Protein 5TTY (pdb70)

Structure (mmCIF, N/CA/C/O backbone):
data_5TTY
#
_entry.id   5TTY
#
_cell.length_a   116.930
_cell.length_b   116.930
_cell.length_c   43.642
_cell.angle_alpha   90.00
_cell.angle_beta   90.00
_cell.angle_gamma   120.00
#
_symmetry.space_group_name_H-M   'P 65'
#
loop_
_entity.id
_entity.type
_entity.pdbx_description
1 polymer 'PagF prenyltransferase'
2 non-polymer DI(HYDROXYETHYL)ETHER
3 water water
#
loop_
_atom_site.group_PDB
_atom_site.id
_atom_site.type_symbol
_atom_site.label_atom_id
_atom_site.label_alt_id
_atom_site.label_comp_id
_atom_site.label_asym_id
_atom_site.label_entity_id
_atom_site.label_seq_id
_atom_site.pdbx_PDB_ins_code
_atom_site.Cartn_x
_atom_site.Cartn_y
_atom_site.Cartn_z
_atom_site.occupancy
_atom_site.B_iso_or_equiv
_atom_site.auth_seq_id
_atom_site.auth_comp_id
_atom_site.auth_asym_id
_atom_site.auth_atom_id
_atom_site.pdbx_PDB_model_num
ATOM 1 N N . MET A 1 1 ? -11.117 64.452 7.354 1.00 32.40 1 MET A N 1
ATOM 2 C CA . MET A 1 1 ? -11.379 64.510 8.818 1.00 31.38 1 MET A CA 1
ATOM 3 C C . MET A 1 1 ? -11.767 65.928 9.230 1.00 30.55 1 MET A C 1
ATOM 4 O O . MET A 1 1 ? -11.206 66.910 8.725 1.00 31.01 1 MET A O 1
ATOM 6 N N . ILE A 1 2 ? -12.735 66.031 10.137 1.00 28.88 2 ILE A N 1
ATOM 7 C CA . ILE A 1 2 ? -13.235 67.333 10.587 1.00 27.22 2 ILE A CA 1
ATOM 8 C C . ILE A 1 2 ? -12.145 68.233 11.202 1.00 26.49 2 ILE A C 1
ATOM 9 O O . ILE A 1 2 ? -12.118 69.438 10.938 1.00 26.27 2 ILE A O 1
ATOM 14 N N . VAL A 1 3 ? -11.243 67.651 11.994 1.00 26.69 3 VAL A N 1
ATOM 15 C CA . VAL A 1 3 ? -10.126 68.412 12.574 1.00 26.69 3 VAL A CA 1
ATOM 16 C C . VAL A 1 3 ? -9.297 69.051 11.464 1.00 26.23 3 VAL A C 1
ATOM 17 O O . VAL A 1 3 ? -8.911 70.221 11.557 1.00 26.12 3 VAL A O 1
ATOM 21 N N . ASN A 1 4 ? -9.052 68.278 10.410 1.00 25.94 4 ASN A N 1
ATOM 22 C CA . ASN A 1 4 ? -8.252 68.732 9.280 1.00 26.75 4 ASN A CA 1
ATOM 23 C C . ASN A 1 4 ? -8.861 69.930 8.543 1.00 25.50 4 ASN A C 1
ATOM 24 O O . ASN A 1 4 ? -8.169 70.925 8.312 1.00 24.92 4 ASN A O 1
ATOM 29 N N . VAL A 1 5 ? -10.145 69.837 8.183 1.00 24.35 5 VAL A N 1
ATOM 30 C CA . VAL A 1 5 ? -10.837 70.936 7.491 1.00 23.97 5 VAL A CA 1
ATOM 31 C C . VAL A 1 5 ? -10.900 72.211 8.340 1.00 23.28 5 VAL A C 1
ATOM 32 O O . VAL A 1 5 ? -10.705 73.310 7.820 1.00 21.81 5 VAL A O 1
ATOM 36 N N . ILE A 1 6 ? -11.163 72.056 9.638 1.00 22.64 6 ILE A N 1
ATOM 37 C CA . ILE A 1 6 ? -11.204 73.194 10.558 1.00 23.20 6 ILE A CA 1
ATOM 38 C C . ILE A 1 6 ? -9.837 73.883 10.617 1.00 23.19 6 ILE A C 1
ATOM 39 O O . ILE A 1 6 ? -9.752 75.113 10.522 1.00 23.05 6 ILE A O 1
ATOM 44 N N . GLN A 1 7 ? -8.780 73.084 10.740 1.00 23.65 7 GLN A N 1
ATOM 45 C CA . GLN A 1 7 ? -7.410 73.595 10.775 1.00 24.59 7 GLN A CA 1
ATOM 46 C C . GLN A 1 7 ? -7.027 74.297 9.477 1.00 24.24 7 GLN A C 1
ATOM 47 O O . GLN A 1 7 ? -6.421 75.369 9.511 1.00 23.25 7 GLN A O 1
ATOM 53 N N . LYS A 1 8 ? -7.382 73.693 8.342 1.00 24.47 8 LYS A N 1
ATOM 54 C CA . LYS A 1 8 ? -7.110 74.290 7.033 1.00 25.04 8 LYS A CA 1
ATOM 55 C C . LYS A 1 8 ? -7.757 75.667 6.892 1.00 24.56 8 LYS A C 1
ATOM 56 O O . LYS A 1 8 ? -7.103 76.615 6.464 1.00 24.14 8 LYS A O 1
ATOM 62 N N . ASP A 1 9 ? -9.030 75.778 7.273 1.00 23.31 9 ASP A N 1
ATOM 63 C CA . ASP A 1 9 ? -9.739 77.059 7.218 1.00 23.13 9 ASP A CA 1
ATOM 64 C C . ASP A 1 9 ? -9.088 78.088 8.148 1.00 21.95 9 ASP A C 1
ATOM 65 O O . ASP A 1 9 ? -8.969 79.263 7.800 1.00 21.05 9 ASP A O 1
ATOM 70 N N . ARG A 1 10 ? -8.641 77.629 9.315 1.00 21.28 10 ARG A N 1
ATOM 71 C CA . ARG A 1 10 ? -7.961 78.491 10.280 1.00 20.82 10 ARG A CA 1
ATOM 72 C C . ARG A 1 10 ? -6.628 79.025 9.750 1.00 20.06 10 ARG A C 1
ATOM 73 O O . ARG A 1 10 ? -6.347 80.228 9.854 1.00 19.57 10 ARG A O 1
ATOM 81 N N . LEU A 1 11 ? -5.809 78.136 9.188 1.00 19.63 11 LEU A N 1
ATOM 82 C CA . LEU A 1 11 ? -4.498 78.542 8.676 1.00 19.53 11 LEU A CA 1
ATOM 83 C C . LEU A 1 11 ? -4.646 79.546 7.540 1.00 19.25 11 LEU A C 1
ATOM 84 O O . LEU A 1 11 ? -3.872 80.494 7.441 1.00 18.60 11 LEU A O 1
ATOM 89 N N . LYS A 1 12 ? -5.667 79.347 6.710 1.00 19.10 12 LYS A N 1
ATOM 90 C CA . LYS A 1 12 ? -5.968 80.258 5.614 1.00 20.07 12 LYS A CA 1
ATOM 91 C C . LYS A 1 12 ? -6.229 81.672 6.134 1.00 19.54 12 LYS A C 1
ATOM 92 O O . LYS A 1 12 ? -5.657 82.641 5.633 1.00 18.67 12 LYS A O 1
ATOM 98 N N . GLU A 1 13 ? -7.081 81.782 7.146 1.00 19.56 13 GLU A N 1
ATOM 99 C CA . GLU A 1 13 ? -7.409 83.090 7.701 1.00 20.96 13 GLU A CA 1
ATOM 100 C C . GLU A 1 13 ? -6.221 83.724 8.418 1.00 20.04 13 GLU A C 1
ATOM 101 O O . GLU A 1 13 ? -6.027 84.941 8.342 1.00 19.40 13 GLU A O 1
ATOM 107 N N . GLN A 1 14 ? -5.423 82.903 9.101 1.00 19.27 14 GLN A N 1
ATOM 108 C CA . GLN A 1 14 ? -4.237 83.410 9.797 1.00 19.39 14 GLN A CA 1
ATOM 109 C C . GLN A 1 14 ? -3.214 83.996 8.826 1.00 18.55 14 GLN A C 1
ATOM 110 O O . GLN A 1 14 ? -2.587 85.010 9.126 1.00 18.04 14 GLN A O 1
ATOM 116 N N . LYS A 1 15 ? -3.051 83.360 7.668 1.00 17.85 15 LYS A N 1
ATOM 117 C CA . LYS A 1 15 ? -2.147 83.877 6.640 1.00 17.52 15 LYS A CA 1
ATOM 118 C C . LYS A 1 15 ? -2.642 85.218 6.120 1.00 17.19 15 LYS A C 1
ATOM 119 O O . LYS A 1 15 ? -1.868 86.163 5.996 1.00 16.95 15 LYS A O 1
ATOM 125 N N . LEU A 1 16 ? -3.932 85.291 5.800 1.00 16.96 16 LEU A N 1
ATOM 126 C CA . LEU A 1 16 ? -4.525 86.544 5.347 1.00 17.29 16 LEU A CA 1
ATOM 127 C C . LEU A 1 16 ? -4.403 87.623 6.414 1.00 17.47 16 LEU A C 1
ATOM 128 O O . LEU A 1 16 ? -4.120 88.779 6.097 1.00 17.43 16 LEU A O 1
ATOM 133 N N . GLN A 1 17 ? -4.594 87.240 7.676 1.00 17.49 17 GLN A N 1
ATOM 134 C CA . GLN A 1 17 ? -4.482 88.197 8.777 1.00 17.93 17 GLN A CA 1
ATOM 135 C C . GLN A 1 17 ? -3.067 88.762 8.903 1.00 16.46 17 GLN A C 1
ATOM 136 O O . GLN A 1 17 ? -2.897 89.964 9.085 1.00 15.70 17 GLN A O 1
ATOM 142 N N . PHE A 1 18 ? -2.063 87.894 8.795 1.00 15.20 18 PHE A N 1
ATOM 143 C CA . PHE A 1 18 ? -0.663 88.318 8.856 1.00 14.49 18 PHE A CA 1
ATOM 144 C C . PHE A 1 18 ? -0.339 89.351 7.762 1.00 14.13 18 PHE A C 1
ATOM 145 O O . PHE A 1 18 ? 0.328 90.363 8.020 1.00 13.98 18 PHE A O 1
ATOM 153 N N . ILE A 1 19 ? -0.826 89.099 6.549 1.00 13.75 19 ILE A N 1
ATOM 154 C CA . ILE A 1 19 ? -0.602 90.000 5.425 1.00 13.79 19 ILE A CA 1
ATOM 155 C C . ILE A 1 19 ? -1.335 91.322 5.664 1.00 14.58 19 ILE A C 1
ATOM 156 O O . ILE A 1 19 ? -0.741 92.404 5.529 1.00 13.98 19 ILE A O 1
ATOM 161 N N . ARG A 1 20 ? -2.606 91.221 6.053 1.00 15.31 20 ARG A N 1
ATOM 162 C CA . ARG A 1 20 ? -3.436 92.397 6.322 1.00 16.75 20 ARG A CA 1
ATOM 163 C C . ARG A 1 20 ? -2.913 93.259 7.460 1.00 16.27 20 ARG A C 1
ATOM 164 O O . ARG A 1 20 ? -2.996 94.474 7.369 1.00 16.37 20 ARG A O 1
ATOM 172 N N . ASN A 1 21 ? -2.404 92.641 8.529 1.00 15.97 21 ASN A N 1
ATOM 173 C CA . ASN A 1 21 ? -1.798 93.404 9.637 1.00 15.95 21 ASN A CA 1
ATOM 174 C C . ASN A 1 21 ? -0.670 94.310 9.153 1.00 15.40 21 ASN A C 1
ATOM 175 O O . ASN A 1 21 ? -0.586 95.488 9.524 1.00 14.74 21 ASN A O 1
ATOM 180 N N . HIS A 1 22 ? 0.189 93.743 8.315 1.00 14.40 22 HIS A N 1
ATOM 181 C CA . HIS A 1 22 ? 1.333 94.458 7.767 1.00 14.11 22 HIS A CA 1
ATOM 182 C C . HIS A 1 22 ? 0.861 95.573 6.842 1.00 13.92 22 HIS A C 1
ATOM 183 O O . HIS A 1 22 ? 1.240 96.729 7.024 1.00 13.83 22 HIS A O 1
ATOM 190 N N . GLN A 1 23 ? 0.007 95.229 5.879 1.00 14.26 23 GLN A N 1
ATOM 191 C CA . GLN A 1 23 ? -0.477 96.190 4.887 1.00 15.06 23 GLN A CA 1
ATOM 192 C C . GLN A 1 23 ? -1.212 97.355 5.555 1.00 15.05 23 GLN A C 1
ATOM 193 O O . GLN A 1 23 ? -0.944 98.524 5.251 1.00 15.48 23 GLN A O 1
ATOM 199 N N . GLN A 1 24 ? -2.104 97.029 6.486 1.00 15.27 24 GLN A N 1
ATOM 200 C CA . GLN A 1 24 ? -2.910 98.049 7.177 1.00 15.31 24 GLN A CA 1
ATOM 201 C C . GLN A 1 24 ? -2.110 98.951 8.118 1.00 15.01 24 GLN A C 1
ATOM 202 O O . GLN A 1 24 ? -2.532 100.079 8.403 1.00 14.92 24 GLN A O 1
ATOM 208 N N . ALA A 1 25 ? -0.962 98.468 8.586 1.00 14.14 25 ALA A N 1
ATOM 209 C CA . ALA A 1 25 ? -0.073 99.285 9.408 1.00 14.09 25 ALA A CA 1
ATOM 210 C C . ALA A 1 25 ? 0.675 100.344 8.602 1.00 14.37 25 ALA A C 1
ATOM 211 O O . ALA A 1 25 ? 0.949 101.428 9.121 1.00 13.92 25 ALA A O 1
ATOM 213 N N . PHE A 1 26 ? 0.985 100.035 7.340 1.00 14.51 26 PHE A N 1
ATOM 214 C CA . PHE A 1 26 ? 1.954 100.816 6.563 1.00 15.53 26 PHE A CA 1
ATOM 215 C C . PHE A 1 26 ? 1.444 101.415 5.250 1.00 16.96 26 PHE A C 1
ATOM 216 O O . PHE A 1 26 ? 2.037 102.356 4.724 1.00 18.02 26 PHE A O 1
ATOM 224 N N . ASP A 1 27 ? 0.353 100.872 4.730 1.00 18.52 27 ASP A N 1
ATOM 225 C CA . ASP A 1 27 ? -0.240 101.363 3.490 1.00 19.88 27 ASP A CA 1
ATOM 226 C C . ASP A 1 27 ? -1.737 101.512 3.709 1.00 19.79 27 ASP A C 1
ATOM 227 O O . ASP A 1 27 ? -2.443 100.518 3.852 1.00 19.72 27 ASP A O 1
ATOM 232 N N . VAL A 1 28 ? -2.225 102.749 3.742 1.00 19.84 28 VAL A N 1
ATOM 233 C CA . VAL A 1 28 ? -3.651 102.975 3.978 1.00 20.13 28 VAL A CA 1
ATOM 234 C C . VAL A 1 28 ? -4.525 102.300 2.905 1.00 19.86 28 VAL A C 1
ATOM 235 O O . VAL A 1 28 ? -5.579 101.748 3.215 1.00 19.70 28 VAL A O 1
ATOM 239 N N . GLU A 1 29 ? -4.057 102.313 1.657 1.00 19.72 29 GLU A N 1
ATOM 240 C CA . GLU A 1 29 ? -4.670 101.523 0.586 1.00 19.88 29 GLU A CA 1
ATOM 241 C C . GLU A 1 29 ? -3.723 100.389 0.172 1.00 19.15 29 GLU A C 1
ATOM 242 O O . GLU A 1 29 ? -2.534 100.622 0.005 1.00 18.73 29 GLU A O 1
ATOM 248 N N . PRO A 1 30 ? -4.243 99.155 0.012 1.00 18.98 30 PRO A N 1
ATOM 249 C CA . PRO A 1 30 ? -3.365 98.067 -0.466 1.00 18.68 30 PRO A CA 1
ATOM 250 C C . PRO A 1 30 ? -2.859 98.349 -1.881 1.00 18.07 30 PRO A C 1
ATOM 251 O O . PRO A 1 30 ? -3.600 98.915 -2.691 1.00 18.01 30 PRO A O 1
ATOM 255 N N . ILE A 1 31 ? -1.608 97.982 -2.161 1.00 17.20 31 ILE A N 1
ATOM 256 C CA . ILE A 1 31 ? -1.005 98.205 -3.480 1.00 17.12 31 ILE A CA 1
ATOM 257 C C . ILE A 1 31 ? -1.441 97.081 -4.423 1.00 16.71 31 ILE A C 1
ATOM 258 O O . ILE A 1 31 ? -1.375 95.909 -4.070 1.00 16.34 31 ILE A O 1
ATOM 263 N N . TYR A 1 32 ? -1.896 97.451 -5.616 1.00 16.48 32 TYR A N 1
ATOM 264 C CA . TYR A 1 32 ? -2.290 96.481 -6.636 1.00 16.33 32 TYR A CA 1
ATOM 265 C C . TYR A 1 32 ? -1.052 95.779 -7.198 1.00 16.02 32 TYR A C 1
ATOM 266 O O . TYR A 1 32 ? -0.046 96.439 -7.448 1.00 15.78 32 TYR A O 1
ATOM 275 N N . PRO A 1 33 ? -1.122 94.447 -7.431 1.00 15.84 33 PRO A N 1
ATOM 276 C CA . PRO A 1 33 ? -2.219 93.505 -7.218 1.00 15.77 33 PRO A CA 1
ATOM 277 C C . PRO A 1 33 ? -2.043 92.563 -6.011 1.00 15.25 33 PRO A C 1
ATOM 278 O O . PRO A 1 33 ? -1.934 91.352 -6.185 1.00 14.87 33 PRO A O 1
ATOM 282 N N . LEU A 1 34 ? -2.033 93.113 -4.802 1.00 15.48 34 LEU A N 1
ATOM 283 C CA . LEU A 1 34 ? -1.893 92.291 -3.585 1.00 15.11 34 LEU A CA 1
ATOM 284 C C . LEU A 1 34 ? -2.862 91.092 -3.481 1.00 15.18 34 LEU A C 1
ATOM 285 O O . LEU A 1 34 ? -2.439 90.021 -3.049 1.00 15.51 34 LEU A O 1
ATOM 290 N N . PRO A 1 35 ? -4.152 91.253 -3.873 1.00 15.21 35 PRO A N 1
ATOM 291 C CA . PRO A 1 35 ? -5.073 90.106 -3.811 1.00 15.21 35 PRO A CA 1
ATOM 292 C C . PRO A 1 35 ? -4.604 88.827 -4.527 1.00 14.82 35 PRO A C 1
ATOM 293 O O . PRO A 1 35 ? -4.972 87.731 -4.102 1.00 14.73 35 PRO A O 1
ATOM 297 N N . LEU A 1 36 ? -3.813 88.963 -5.591 1.00 14.40 36 LEU A N 1
ATOM 298 C CA . LEU A 1 36 ? -3.284 87.784 -6.297 1.00 14.57 36 LEU A CA 1
ATOM 299 C C . LEU A 1 36 ? -2.294 87.020 -5.421 1.00 14.31 36 LEU A C 1
ATOM 300 O O . LEU A 1 36 ? -2.266 85.782 -5.425 1.00 13.81 36 LEU A O 1
ATOM 305 N N . PHE A 1 37 ? -1.477 87.753 -4.670 1.00 14.25 37 PHE A N 1
ATOM 306 C CA . PHE A 1 37 ? -0.589 87.098 -3.723 1.00 14.23 37 PHE A CA 1
ATOM 307 C C . PHE A 1 37 ? -1.381 86.441 -2.584 1.00 14.63 37 PHE A C 1
ATOM 308 O O . PHE A 1 37 ? -1.040 85.353 -2.134 1.00 14.49 37 PHE A O 1
ATOM 316 N N . GLU A 1 38 ? -2.440 87.101 -2.126 1.00 15.45 38 GLU A N 1
ATOM 317 C CA . GLU A 1 38 ? -3.309 86.522 -1.102 1.00 16.56 38 GLU A CA 1
ATOM 318 C C . GLU A 1 38 ? -3.938 85.214 -1.582 1.00 16.34 38 GLU A C 1
ATOM 319 O O . GLU A 1 38 ? -3.983 84.232 -0.832 1.00 16.23 38 GLU A O 1
ATOM 325 N N . ASP A 1 39 ? -4.388 85.199 -2.838 1.00 16.46 39 ASP A N 1
ATOM 326 C CA . ASP A 1 39 ? -4.915 83.983 -3.472 1.00 16.58 39 ASP A CA 1
ATOM 327 C C . ASP A 1 39 ? -3.864 82.881 -3.541 1.00 15.84 39 ASP A C 1
ATOM 328 O O . ASP A 1 39 ? -4.167 81.710 -3.313 1.00 15.84 39 ASP A O 1
ATOM 333 N N . PHE A 1 40 ? -2.638 83.264 -3.884 1.00 15.05 40 PHE A N 1
ATOM 334 C CA . PHE A 1 40 ? -1.527 82.326 -3.941 1.00 14.37 40 PHE A CA 1
ATOM 335 C C . PHE A 1 40 ? -1.285 81.660 -2.585 1.00 14.51 40 PHE A C 1
ATOM 336 O O . PHE A 1 40 ? -1.273 80.435 -2.502 1.00 14.30 40 PHE A O 1
ATOM 344 N N . VAL A 1 41 ? -1.103 82.453 -1.529 1.00 14.93 41 VAL A N 1
ATOM 345 C CA . VAL A 1 41 ? -0.766 81.867 -0.222 1.00 15.74 41 VAL A CA 1
ATOM 346 C C . VAL A 1 41 ? -1.879 80.984 0.343 1.00 16.38 41 VAL A C 1
ATOM 347 O O . VAL A 1 41 ? -1.601 79.991 1.005 1.00 16.00 41 VAL 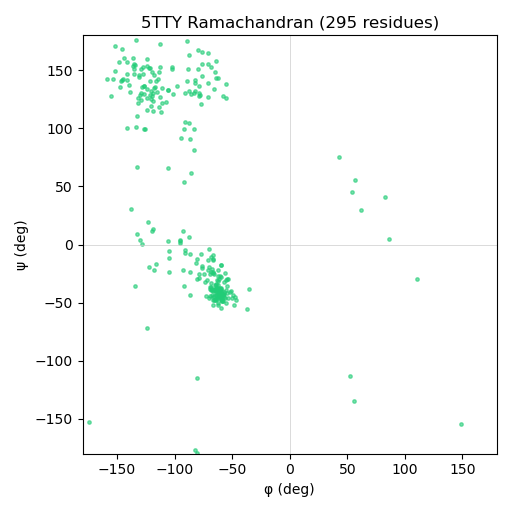A O 1
ATOM 351 N N . THR A 1 42 ? -3.128 81.346 0.071 1.00 17.21 42 THR A N 1
ATOM 352 C CA . THR A 1 42 ? -4.247 80.559 0.578 1.00 18.88 42 THR A CA 1
ATOM 353 C C . THR A 1 42 ? -4.431 79.273 -0.229 1.00 18.84 42 THR A C 1
ATOM 354 O O . THR A 1 42 ? -5.017 78.313 0.266 1.00 19.42 42 THR A O 1
ATOM 358 N N . SER A 1 43 ? -3.899 79.246 -1.450 1.00 19.21 43 SER A N 1
ATOM 359 C CA . SER A 1 43 ? -3.906 78.027 -2.268 1.00 19.40 43 SER A CA 1
ATOM 360 C C . SER A 1 43 ? -2.850 77.014 -1.804 1.00 20.10 43 SER A C 1
ATOM 361 O O . SER A 1 43 ? -2.928 75.830 -2.144 1.00 19.70 43 SER A O 1
ATOM 364 N N . ILE A 1 44 ? -1.860 77.476 -1.041 1.00 21.26 44 ILE A N 1
ATOM 365 C CA . ILE A 1 44 ? -0.831 76.585 -0.510 1.00 23.12 44 ILE A CA 1
ATOM 366 C C . ILE A 1 44 ? -1.297 76.005 0.822 1.00 25.85 44 ILE A C 1
ATOM 367 O O . ILE A 1 44 ? -1.283 76.691 1.846 1.00 27.03 44 ILE A O 1
ATOM 372 N N . GLU A 1 45 ? -1.705 74.739 0.793 1.00 28.62 45 GLU A N 1
ATOM 373 C CA . GLU A 1 45 ? -2.337 74.090 1.944 1.00 30.25 45 GLU A CA 1
ATOM 374 C C . GLU A 1 45 ? -1.370 73.344 2.855 1.00 29.99 45 GLU A C 1
ATOM 375 O O . GLU A 1 45 ? -1.681 73.102 4.020 1.00 31.19 45 GLU A O 1
ATOM 381 N N . GLY A 1 46 ? -0.209 72.975 2.322 1.00 28.84 46 GLY A N 1
ATOM 382 C CA . GLY A 1 46 ? 0.858 72.393 3.129 1.00 28.20 46 GLY A CA 1
ATOM 383 C C . GLY A 1 46 ? 1.477 73.444 4.030 1.00 28.17 46 GLY A C 1
ATOM 384 O O . GLY A 1 46 ? 1.272 74.647 3.824 1.00 28.00 46 GLY A O 1
ATOM 385 N N . ASP A 1 47 ? 2.236 72.992 5.026 1.00 27.11 47 ASP A N 1
ATOM 386 C CA . ASP A 1 47 ? 2.891 73.887 5.983 1.00 25.73 47 ASP A CA 1
ATOM 387 C C . ASP A 1 47 ? 3.762 74.922 5.274 1.00 24.31 47 ASP A C 1
ATOM 388 O O . ASP A 1 47 ? 4.481 74.601 4.325 1.00 23.65 47 ASP A O 1
ATOM 393 N N . CYS A 1 48 ? 3.705 76.165 5.741 1.00 21.98 48 CYS A N 1
ATOM 394 C CA . CYS A 1 48 ? 4.517 77.216 5.143 1.00 20.36 48 CYS A CA 1
ATOM 395 C C . CYS A 1 48 ? 4.839 78.299 6.154 1.00 18.63 48 CYS A C 1
ATOM 396 O O . CYS A 1 48 ? 4.317 78.299 7.272 1.00 17.87 48 CYS A O 1
ATOM 399 N N . SER A 1 49 ? 5.731 79.198 5.758 1.00 17.38 49 SER A N 1
ATOM 400 C CA . SER A 1 49 ? 5.969 80.427 6.499 1.00 16.49 49 SER A CA 1
ATOM 401 C C . SER A 1 49 ? 5.769 81.604 5.572 1.00 15.39 49 SER A C 1
ATOM 402 O O . SER A 1 49 ? 5.921 81.481 4.348 1.00 14.77 49 SER A O 1
ATOM 405 N N . LEU A 1 50 ? 5.408 82.742 6.161 1.00 14.34 50 LEU A N 1
ATOM 406 C CA . LEU A 1 50 ? 5.324 83.993 5.423 1.00 13.69 50 LEU A CA 1
ATOM 407 C C . LEU A 1 50 ? 6.310 84.998 5.980 1.00 13.22 50 LEU A C 1
ATOM 408 O O . LEU A 1 50 ? 6.576 85.029 7.187 1.00 12.97 50 LEU A O 1
ATOM 413 N N . GLU A 1 51 ? 6.838 85.816 5.077 1.00 12.52 51 GLU A N 1
ATOM 414 C CA . GLU A 1 51 ? 7.730 86.914 5.397 1.00 12.56 51 GLU A CA 1
ATOM 415 C C . GLU A 1 51 ? 7.016 88.199 5.012 1.00 12.44 51 GLU A C 1
ATOM 416 O O . GLU A 1 51 ? 6.463 88.300 3.922 1.00 12.64 51 GLU A O 1
ATOM 422 N N . ALA A 1 52 ? 7.002 89.161 5.922 1.00 12.27 52 ALA A N 1
ATOM 423 C CA . ALA A 1 52 ? 6.532 90.495 5.602 1.00 12.39 52 ALA A CA 1
ATOM 424 C C . ALA A 1 52 ? 7.686 91.435 5.863 1.00 12.37 52 ALA A C 1
ATOM 425 O O . ALA A 1 52 ? 8.332 91.366 6.918 1.00 12.09 52 ALA A O 1
ATOM 427 N N . SER A 1 53 ? 7.958 92.313 4.905 1.00 12.71 53 SER A N 1
ATOM 428 C CA . SER A 1 53 ? 9.124 93.167 5.046 1.00 13.12 53 SER A CA 1
ATOM 429 C C . SER A 1 53 ? 8.892 94.626 4.691 1.00 13.21 53 SER A C 1
ATOM 430 O O . SER A 1 53 ? 7.922 94.972 4.010 1.00 12.99 53 SER A O 1
ATOM 433 N N . CYS A 1 54 ? 9.792 95.471 5.190 1.00 13.74 54 CYS A N 1
ATOM 434 C CA . CYS A 1 54 ? 9.782 96.897 4.887 1.00 14.51 54 CYS A CA 1
ATOM 435 C C . CYS A 1 54 ? 11.156 97.316 4.402 1.00 14.80 54 CYS A C 1
ATOM 436 O O . CYS A 1 54 ? 12.175 96.913 4.970 1.00 14.82 54 CYS A O 1
ATOM 439 N N . LYS A 1 55 ? 11.170 98.106 3.334 1.00 14.93 55 LYS A N 1
ATOM 440 C CA . LYS A 1 55 ? 12.386 98.700 2.825 1.00 15.49 55 LYS A CA 1
ATOM 441 C C . LYS A 1 55 ? 12.295 100.196 3.098 1.00 15.44 55 LYS A C 1
ATOM 442 O O . LYS A 1 55 ? 11.350 100.865 2.673 1.00 15.13 55 LYS A O 1
ATOM 448 N N . ILE A 1 56 ? 13.269 100.702 3.841 1.00 15.25 56 ILE A N 1
ATOM 449 C CA . ILE A 1 56 ? 13.270 102.094 4.268 1.00 15.39 56 ILE A CA 1
ATOM 450 C C . ILE A 1 56 ? 14.400 102.840 3.584 1.00 15.86 56 ILE A C 1
ATOM 451 O O . ILE A 1 56 ? 15.540 102.399 3.616 1.00 14.99 56 ILE A O 1
ATOM 456 N N . GLU A 1 57 ? 14.054 103.953 2.937 1.00 17.00 57 GLU A N 1
ATOM 457 C CA . GLU A 1 57 ? 15.031 104.855 2.340 1.00 18.09 57 GLU A CA 1
ATOM 458 C C . GLU A 1 57 ? 14.770 106.256 2.888 1.00 17.54 57 GLU A C 1
ATOM 459 O O . GLU A 1 57 ? 13.863 106.948 2.424 1.00 17.60 57 GLU A O 1
ATOM 465 N N . SER A 1 58 ? 15.565 106.654 3.881 1.00 17.23 58 SER A N 1
ATOM 466 C CA . SER A 1 58 ? 15.300 107.854 4.694 1.00 17.75 58 SER A CA 1
ATOM 467 C C . SER A 1 58 ? 13.881 107.825 5.271 1.00 18.01 58 SER A C 1
ATOM 468 O O . SER A 1 58 ? 13.575 106.971 6.105 1.00 18.27 58 SER A O 1
ATOM 471 N N . ASP A 1 59 ? 13.015 108.733 4.824 1.00 18.18 59 ASP A N 1
ATOM 472 C CA . ASP A 1 59 ? 11.639 108.745 5.311 1.00 18.79 59 ASP A CA 1
ATOM 473 C C . ASP A 1 59 ? 10.674 107.990 4.393 1.00 18.19 59 ASP A C 1
ATOM 474 O O . ASP A 1 59 ? 9.477 107.947 4.662 1.00 18.68 59 ASP A O 1
ATOM 479 N N . LYS A 1 60 ? 11.190 107.409 3.310 1.00 17.42 60 LYS A N 1
ATOM 480 C CA . LYS A 1 60 ? 10.362 106.628 2.387 1.00 17.51 60 LYS A CA 1
ATOM 481 C C . LYS A 1 60 ? 10.200 105.208 2.914 1.00 16.85 60 LYS A C 1
ATOM 482 O O . LYS A 1 60 ? 11.190 104.559 3.272 1.00 16.42 60 LYS A O 1
ATOM 488 N N . LEU A 1 61 ? 8.954 104.742 2.961 1.00 15.86 61 LEU A N 1
ATOM 489 C CA . LEU A 1 61 ? 8.641 103.407 3.465 1.00 15.38 61 LEU A CA 1
ATOM 490 C C . LEU A 1 61 ? 7.948 102.580 2.393 1.00 14.85 61 LEU A C 1
ATOM 491 O O . LEU A 1 61 ? 6.884 102.953 1.896 1.00 14.70 61 LEU A O 1
ATOM 496 N N . ILE A 1 62 ? 8.581 101.469 2.030 1.00 14.33 62 ILE A N 1
ATOM 497 C CA . ILE A 1 62 ? 8.081 100.565 1.006 1.00 14.15 62 ILE A CA 1
ATOM 498 C C . ILE A 1 62 ? 7.691 99.271 1.712 1.00 13.81 62 ILE A C 1
ATOM 499 O O . ILE A 1 62 ? 8.555 98.572 2.250 1.00 13.51 62 ILE A O 1
ATOM 504 N N . ALA A 1 63 ? 6.398 98.951 1.722 1.00 13.47 63 ALA A N 1
ATOM 505 C CA . ALA A 1 63 ? 5.920 97.907 2.625 1.00 13.52 63 ALA A CA 1
ATOM 506 C C . ALA A 1 63 ? 5.060 96.814 2.005 1.00 13.57 63 ALA A C 1
ATOM 507 O O . ALA A 1 63 ? 4.597 95.938 2.729 1.00 13.74 63 ALA A O 1
ATOM 509 N N . SER A 1 64 ? 4.858 96.833 0.685 1.00 13.21 64 SER A N 1
ATOM 510 C CA . SER A 1 64 ? 4.066 95.781 0.052 1.00 13.73 64 SER A CA 1
ATOM 511 C C . SER A 1 64 ? 4.971 94.635 -0.411 1.00 13.93 64 SER A C 1
ATOM 512 O O . SER A 1 64 ? 4.934 94.214 -1.574 1.00 13.90 64 SER A O 1
ATOM 515 N N . ARG A 1 65 ? 5.761 94.130 0.536 1.00 13.94 65 ARG A N 1
ATOM 516 C CA . ARG A 1 65 ? 6.775 93.107 0.301 1.00 14.16 65 ARG A CA 1
ATOM 517 C C . ARG A 1 65 ? 6.439 91.868 1.127 1.00 13.35 65 ARG A C 1
ATOM 518 O O . ARG A 1 65 ? 6.439 91.919 2.364 1.00 12.63 65 ARG A O 1
ATOM 526 N N . PHE A 1 66 ? 6.129 90.771 0.440 1.00 12.59 66 PHE A N 1
ATOM 527 C CA . PHE A 1 66 ? 5.742 89.517 1.079 1.00 12.48 66 PHE A CA 1
ATOM 528 C C . PHE A 1 66 ? 6.327 88.321 0.347 1.00 12.42 66 PHE A C 1
ATOM 529 O O . PHE A 1 66 ? 6.380 88.306 -0.876 1.00 12.16 66 PHE A O 1
ATOM 537 N N . LEU A 1 67 ? 6.742 87.314 1.109 1.00 12.66 67 LEU A N 1
ATOM 538 C CA . LEU A 1 67 ? 7.239 86.062 0.552 1.00 13.02 67 LEU A CA 1
ATOM 539 C C . LEU A 1 67 ? 6.565 84.884 1.235 1.00 12.92 67 LEU A C 1
ATOM 540 O O . LEU A 1 67 ? 6.289 84.942 2.436 1.00 12.90 67 LEU A O 1
ATOM 545 N N . LEU A 1 68 ? 6.305 83.826 0.471 1.00 12.49 68 LEU A N 1
ATOM 546 C CA . LEU A 1 68 ? 5.907 82.535 1.048 1.00 12.58 68 LEU A CA 1
ATOM 547 C C . LEU A 1 68 ? 7.078 81.560 0.954 1.00 12.89 68 LEU A C 1
ATOM 548 O O . LEU A 1 68 ? 7.706 81.446 -0.101 1.00 12.57 68 LEU A O 1
ATOM 553 N N . PHE A 1 69 ? 7.360 80.874 2.057 1.00 12.99 69 PHE A N 1
ATOM 554 C CA . PHE A 1 69 ? 8.394 79.847 2.114 1.00 14.13 69 PHE A CA 1
ATOM 555 C C . PHE A 1 69 ? 7.735 78.481 2.195 1.00 14.93 69 PHE A C 1
ATOM 556 O O . PHE A 1 69 ? 6.950 78.220 3.110 1.00 14.64 69 PHE A O 1
ATOM 564 N N . PHE A 1 70 ? 8.060 77.613 1.241 1.00 15.79 70 PHE A N 1
ATOM 565 C CA . PHE A 1 70 ? 7.480 76.274 1.194 1.00 17.35 70 PHE A CA 1
ATOM 566 C C . PHE A 1 70 ? 8.148 75.387 2.237 1.00 19.68 70 PHE A C 1
ATOM 567 O O . PHE A 1 70 ? 9.365 75.198 2.212 1.00 20.49 70 PHE A O 1
ATOM 575 N N . GLU A 1 71 ? 7.362 74.851 3.163 1.00 22.41 71 GLU A N 1
ATOM 576 C CA . GLU A 1 71 ? 7.958 74.129 4.296 1.00 26.21 71 GLU A CA 1
ATOM 577 C C . GLU A 1 71 ? 7.320 72.779 4.594 1.00 28.31 71 GLU A C 1
ATOM 578 O O . GLU A 1 71 ? 7.628 72.148 5.611 1.00 29.46 71 GLU A O 1
ATOM 584 N N . ASP A 1 72 ? 6.449 72.331 3.691 1.00 30.73 72 ASP A N 1
ATOM 585 C CA . ASP A 1 72 ? 5.914 70.975 3.731 1.00 33.39 72 ASP A CA 1
ATOM 586 C C . ASP A 1 72 ? 7.070 69.969 3.735 1.00 33.48 72 ASP A C 1
ATOM 587 O O . ASP A 1 72 ? 7.940 70.005 2.865 1.00 34.02 72 ASP A O 1
ATOM 592 N N . LYS A 1 73 ? 7.077 69.072 4.719 1.00 34.18 73 LYS A N 1
ATOM 593 C CA . LYS A 1 73 ? 8.215 68.163 4.931 1.00 33.90 73 LYS A CA 1
ATOM 594 C C . LYS A 1 73 ? 8.412 67.132 3.807 1.00 32.67 73 LYS A C 1
ATOM 595 O O . LYS A 1 73 ? 9.431 66.439 3.769 1.00 31.02 73 LYS A O 1
ATOM 601 N N . THR A 1 74 ? 7.444 67.061 2.893 1.00 32.42 74 THR A N 1
ATOM 602 C CA . THR A 1 74 ? 7.443 66.092 1.792 1.00 32.47 74 THR A CA 1
ATOM 603 C C . THR A 1 74 ? 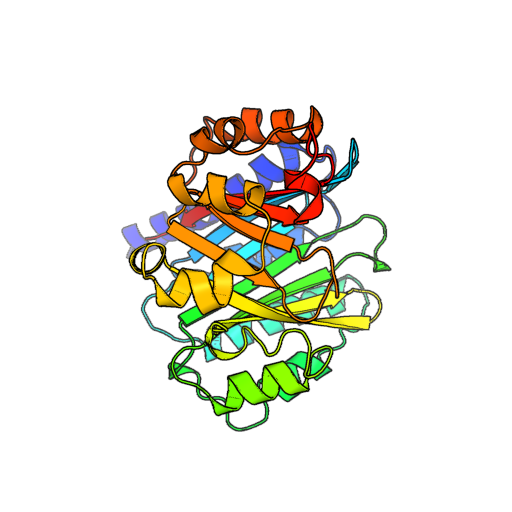8.554 66.304 0.756 1.00 32.12 74 THR A C 1
ATOM 604 O O . THR A 1 74 ? 8.793 65.434 -0.072 1.00 32.84 74 THR A O 1
ATOM 608 N N . GLN A 1 75 ? 9.212 67.462 0.802 1.00 32.39 75 GLN A N 1
ATOM 609 C CA . GLN A 1 75 ? 10.328 67.801 -0.102 1.00 32.00 75 GLN A CA 1
ATOM 610 C C . GLN A 1 75 ? 9.947 67.849 -1.593 1.00 29.92 75 GLN A C 1
ATOM 611 O O . GLN A 1 75 ? 10.785 67.581 -2.460 1.00 29.92 75 GLN A O 1
ATOM 617 N N . GLU A 1 76 ? 8.696 68.201 -1.889 1.00 26.93 76 GLU A N 1
ATOM 618 C CA . GLU A 1 76 ? 8.215 68.239 -3.276 1.00 25.93 76 GLU A CA 1
ATOM 619 C C . GLU A 1 76 ? 8.529 69.575 -3.961 1.00 23.62 76 GLU A C 1
ATOM 620 O O . GLU A 1 76 ? 7.632 70.310 -4.390 1.00 22.62 76 GLU A O 1
ATOM 626 N N . TRP A 1 77 ? 9.824 69.864 -4.061 1.00 21.64 77 TRP A N 1
ATOM 627 C CA . TRP A 1 77 ? 10.326 71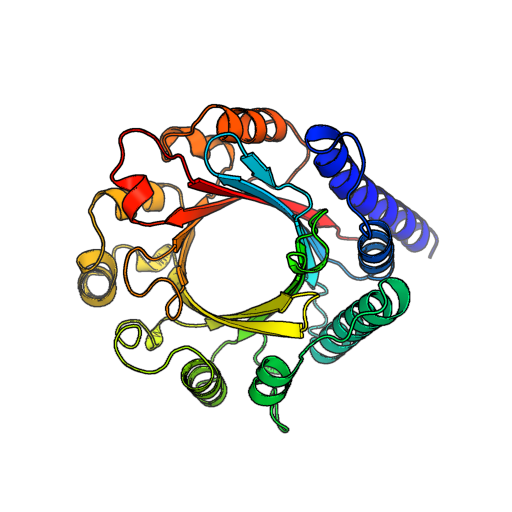.147 -4.549 1.00 20.47 77 TRP A CA 1
ATOM 628 C C . TRP A 1 77 ? 9.877 71.486 -5.971 1.00 20.03 77 TRP A C 1
ATOM 629 O O . TRP A 1 77 ? 9.512 72.628 -6.243 1.00 19.36 77 TRP A O 1
ATOM 640 N N . GLN A 1 78 ? 9.902 70.501 -6.869 1.00 19.52 78 GLN A N 1
ATOM 641 C CA . GLN A 1 78 ? 9.450 70.731 -8.239 1.00 19.72 78 GLN A CA 1
ATOM 642 C C . GLN A 1 78 ? 7.981 71.158 -8.277 1.00 19.41 78 GLN A C 1
ATOM 643 O O . GLN A 1 78 ? 7.616 72.062 -9.024 1.00 18.32 78 GLN A O 1
ATOM 649 N N . LYS A 1 79 ? 7.149 70.504 -7.469 1.00 19.26 79 LYS A N 1
ATOM 650 C CA . LYS A 1 79 ? 5.734 70.850 -7.392 1.00 20.13 79 LYS A CA 1
ATOM 651 C C . LYS A 1 79 ? 5.560 72.300 -6.945 1.00 19.62 79 LYS A C 1
ATOM 652 O O . LYS A 1 79 ? 4.767 73.042 -7.532 1.00 19.30 79 LYS A O 1
ATOM 658 N N . TYR A 1 80 ? 6.318 72.704 -5.927 1.00 18.99 80 TYR A N 1
ATOM 659 C CA . TYR A 1 80 ? 6.217 74.064 -5.387 1.00 18.67 80 TYR A CA 1
ATOM 660 C C . TYR A 1 80 ? 6.740 75.097 -6.370 1.00 17.84 80 TYR A C 1
ATOM 661 O O . TYR A 1 80 ? 6.197 76.197 -6.452 1.00 16.90 80 TYR A O 1
ATOM 670 N N . LEU A 1 81 ? 7.800 74.741 -7.098 1.00 17.25 81 LEU A N 1
ATOM 671 C CA . LEU A 1 81 ? 8.315 75.601 -8.159 1.00 17.32 81 LEU A CA 1
ATOM 672 C C . LEU A 1 81 ? 7.215 75.864 -9.182 1.00 17.00 81 LEU A C 1
ATOM 673 O O . LEU A 1 81 ? 6.961 77.010 -9.544 1.00 16.27 81 LEU A O 1
ATOM 678 N N . HIS A 1 82 ? 6.551 74.792 -9.610 1.00 17.52 82 HIS A N 1
ATOM 679 C CA . HIS A 1 82 ? 5.451 74.873 -10.569 1.00 17.77 82 HIS A CA 1
ATOM 680 C C . HIS A 1 82 ? 4.269 75.696 -10.053 1.00 17.18 82 HIS A C 1
ATOM 681 O O . HIS A 1 82 ? 3.706 76.502 -10.795 1.00 16.64 82 HIS A O 1
ATOM 688 N N . GLN A 1 83 ? 3.907 75.502 -8.783 1.00 16.91 83 GLN A N 1
ATOM 689 C CA . GLN A 1 83 ? 2.856 76.300 -8.155 1.00 17.17 83 GLN A CA 1
ATOM 690 C C . GLN A 1 83 ? 3.219 77.789 -8.144 1.00 16.28 83 GLN A C 1
ATOM 691 O O . GLN A 1 83 ? 2.365 78.650 -8.376 1.00 16.28 83 GLN A O 1
ATOM 697 N N . SER A 1 84 ? 4.487 78.082 -7.877 1.00 15.52 84 SER A N 1
ATOM 698 C CA . SER A 1 84 ? 4.964 79.457 -7.813 1.00 15.10 84 SER A CA 1
ATOM 699 C C . SER A 1 84 ? 4.917 80.107 -9.190 1.00 15.41 84 SER A C 1
ATOM 700 O O . SER A 1 84 ? 4.495 81.258 -9.334 1.00 15.29 84 SER A O 1
ATOM 703 N N . LEU A 1 85 ? 5.349 79.358 -10.197 1.00 15.13 85 LEU A N 1
ATOM 704 C CA . LEU A 1 85 ? 5.365 79.861 -11.570 1.00 16.01 85 LEU A CA 1
ATOM 705 C C . LEU A 1 85 ? 3.958 80.052 -12.133 1.00 16.07 85 LEU A C 1
ATOM 706 O O . LEU A 1 85 ? 3.730 80.963 -12.923 1.00 16.56 85 LEU A O 1
ATOM 711 N N . THR A 1 86 ? 3.027 79.192 -11.719 1.00 16.17 86 THR A N 1
ATOM 712 C CA . THR A 1 86 ? 1.613 79.339 -12.078 1.00 16.49 86 THR A CA 1
ATOM 713 C C . THR A 1 86 ? 1.093 80.670 -11.530 1.00 16.43 86 THR A C 1
ATOM 714 O O . THR A 1 86 ? 0.423 81.416 -12.237 1.00 16.41 86 THR A O 1
ATOM 718 N N . PHE A 1 87 ? 1.440 80.973 -10.279 1.00 15.61 87 PHE A N 1
ATOM 719 C CA . PHE A 1 87 ? 1.104 82.258 -9.680 1.00 15.32 87 PHE A CA 1
ATOM 720 C C . PHE A 1 87 ? 1.718 83.417 -10.469 1.00 15.62 87 PHE A C 1
ATOM 721 O O . PHE A 1 87 ? 1.019 84.377 -10.799 1.00 15.31 87 PHE A O 1
ATOM 729 N N . PHE A 1 88 ? 3.007 83.319 -10.791 1.00 15.82 88 PHE A N 1
ATOM 730 C CA . PHE A 1 88 ? 3.662 84.362 -11.585 1.00 16.30 88 PHE A CA 1
ATOM 731 C C . PHE A 1 88 ? 2.879 84.590 -12.887 1.00 16.81 88 PHE A C 1
ATOM 732 O O . PHE A 1 88 ? 2.664 85.731 -13.296 1.00 16.59 88 PHE A O 1
ATOM 740 N N . GLY A 1 89 ? 2.428 83.495 -13.499 1.00 17.62 89 GLY A N 1
ATOM 741 C CA . GLY A 1 89 ? 1.637 83.541 -14.740 1.00 19.02 89 GLY A CA 1
ATOM 742 C C . GLY A 1 89 ? 0.311 84.268 -14.622 1.00 20.12 89 GLY A C 1
ATOM 743 O O . GLY A 1 89 ? -0.091 84.987 -15.543 1.00 21.00 89 GLY A O 1
ATOM 744 N N . LEU A 1 90 ? -0.381 84.074 -13.499 1.00 20.57 90 LEU A N 1
ATOM 745 C CA . LEU A 1 90 ? -1.628 84.793 -13.219 1.00 21.03 90 LEU A CA 1
ATOM 746 C C . LEU A 1 90 ? -1.385 86.282 -13.042 1.00 21.14 90 LEU A C 1
ATOM 747 O O . LEU A 1 90 ? -2.191 87.106 -13.478 1.00 20.88 90 LEU A O 1
ATOM 752 N N . VAL A 1 91 ? -0.274 86.622 -12.389 1.00 20.62 91 VAL A N 1
ATOM 753 C CA . VAL A 1 91 ? 0.133 88.014 -12.266 1.00 20.82 91 VAL A CA 1
ATOM 754 C C . VAL A 1 91 ? 0.319 88.621 -13.659 1.00 21.19 91 VAL A C 1
ATOM 755 O O . VAL A 1 91 ? -0.212 89.695 -13.940 1.00 21.03 91 VAL A O 1
ATOM 759 N N . GLU A 1 92 ? 1.053 87.916 -14.519 1.00 21.79 92 GLU A N 1
ATOM 760 C CA . GLU A 1 92 ? 1.260 88.336 -15.906 1.00 23.70 92 GLU A CA 1
ATOM 761 C C . GLU A 1 92 ? -0.071 88.588 -16.612 1.00 24.57 92 GLU A C 1
ATOM 762 O O . GLU A 1 92 ? -0.242 89.602 -17.289 1.00 24.80 92 GLU A O 1
ATOM 768 N N . ASN A 1 93 ? -1.009 87.662 -16.438 1.00 25.76 93 ASN A N 1
ATOM 769 C CA . ASN A 1 93 ? -2.296 87.729 -17.123 1.00 27.47 93 ASN A CA 1
ATOM 770 C C . ASN A 1 93 ? -3.182 88.874 -16.631 1.00 27.31 93 ASN A C 1
ATOM 771 O O . ASN A 1 93 ? -3.766 89.601 -17.439 1.00 26.55 93 ASN A O 1
ATOM 776 N N . ARG A 1 94 ? -3.263 89.050 -15.315 1.00 26.67 94 ARG A N 1
ATOM 777 C CA . ARG A 1 94 ? -4.119 90.090 -14.737 1.00 27.15 94 ARG A CA 1
ATOM 778 C C . ARG A 1 94 ? -3.570 91.496 -14.947 1.00 25.39 94 ARG A C 1
ATOM 779 O O . ARG A 1 94 ? -4.318 92.411 -15.294 1.00 25.29 94 ARG A O 1
ATOM 787 N N . VAL A 1 95 ? -2.269 91.670 -14.735 1.00 23.41 95 VAL A N 1
ATOM 788 C CA . VAL A 1 95 ? -1.650 92.991 -14.847 1.00 22.50 95 VAL A CA 1
ATOM 789 C C . VAL A 1 95 ? -1.416 93.364 -16.317 1.00 21.44 95 VAL A C 1
ATOM 790 O O . VAL A 1 95 ? -1.366 94.545 -16.662 1.00 21.35 95 VAL A O 1
ATOM 794 N N . GLY A 1 96 ? -1.286 92.352 -17.170 1.00 21.31 96 GLY A N 1
ATOM 795 C CA . GLY A 1 96 ? -1.043 92.564 -18.601 1.00 20.90 96 GLY A CA 1
ATOM 796 C C . GLY A 1 96 ? 0.426 92.806 -18.890 1.00 20.60 96 GLY A C 1
ATOM 797 O O . GLY A 1 96 ? 0.783 93.659 -19.705 1.00 21.48 96 GLY A O 1
ATOM 798 N N . VAL A 1 97 ? 1.285 92.053 -18.212 1.00 19.83 97 VAL A N 1
ATOM 799 C CA . VAL A 1 97 ? 2.727 92.181 -18.393 1.00 19.40 97 VAL A CA 1
ATOM 800 C C . VAL A 1 97 ? 3.345 90.841 -18.774 1.00 19.26 97 VAL A C 1
ATOM 801 O O . VAL A 1 97 ? 2.748 89.786 -18.548 1.00 19.32 97 VAL A O 1
ATOM 805 N N . LYS A 1 98 ? 4.530 90.901 -19.371 1.00 19.40 98 LYS A N 1
ATOM 806 C CA . LYS A 1 98 ? 5.310 89.723 -19.720 1.00 19.62 98 LYS A CA 1
ATOM 807 C C . LYS A 1 98 ? 6.584 89.702 -18.885 1.00 18.77 98 LYS A C 1
ATOM 808 O O . LYS A 1 98 ? 7.397 90.625 -18.957 1.00 18.47 98 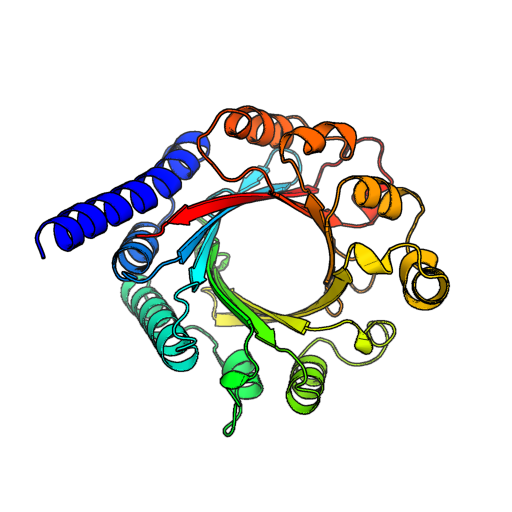LYS A O 1
ATOM 814 N N . ILE A 1 99 ? 6.729 88.654 -18.077 1.00 17.86 99 ILE A N 1
ATOM 815 C CA . ILE A 1 99 ? 7.909 88.469 -17.232 1.00 17.48 99 ILE A CA 1
ATOM 816 C C . ILE A 1 99 ? 9.061 87.846 -18.021 1.00 16.75 99 ILE A C 1
ATOM 817 O O . ILE A 1 99 ? 8.858 86.968 -18.862 1.00 16.59 99 ILE A O 1
ATOM 822 N N . ASN A 1 100 ? 10.273 88.311 -17.742 1.00 16.60 100 ASN A N 1
ATOM 823 C CA . ASN A 1 100 ? 11.475 87.763 -18.346 1.00 16.52 100 ASN A CA 1
ATOM 824 C C . ASN A 1 100 ? 12.027 86.644 -17.463 1.00 16.54 100 ASN A C 1
ATOM 825 O O . ASN A 1 100 ? 12.618 86.915 -16.416 1.00 16.34 100 ASN A O 1
ATOM 830 N N . TYR A 1 101 ? 11.840 85.397 -17.898 1.00 16.66 101 TYR A N 1
ATOM 831 C CA . TYR A 1 101 ? 12.219 84.231 -17.089 1.00 16.89 101 TYR A CA 1
ATOM 832 C C . TYR A 1 101 ? 13.602 83.655 -17.410 1.00 17.21 101 TYR A C 1
ATOM 833 O O . TYR A 1 101 ? 13.993 82.635 -16.834 1.00 17.48 101 TYR A O 1
ATOM 842 N N . SER A 1 102 ? 14.346 84.302 -18.306 1.00 17.38 102 SER A N 1
ATOM 843 C CA . SER A 1 102 ? 15.560 83.698 -18.876 1.00 18.04 102 SER A CA 1
ATOM 844 C C . SER A 1 102 ? 16.625 83.278 -17.864 1.00 17.39 102 SER A C 1
ATOM 845 O O . SER A 1 102 ? 17.237 82.228 -18.021 1.00 17.16 102 SER A O 1
ATOM 848 N N . LEU A 1 103 ? 16.851 84.100 -16.844 1.00 16.79 103 LEU A N 1
ATOM 849 C CA . LEU A 1 103 ? 17.864 83.778 -15.836 1.00 16.28 103 LEU A CA 1
ATOM 850 C C . LEU A 1 103 ? 17.467 82.551 -15.019 1.00 16.20 103 LEU A C 1
ATOM 851 O O . LEU A 1 103 ? 18.312 81.711 -14.700 1.00 16.01 103 LEU A O 1
ATOM 856 N N . LEU A 1 104 ? 16.182 82.454 -14.685 1.00 15.75 104 LEU A N 1
ATOM 857 C CA . LEU A 1 104 ? 15.669 81.294 -13.970 1.00 16.18 104 LEU A CA 1
ATOM 858 C C . LEU A 1 104 ? 15.737 80.041 -14.842 1.00 16.61 104 LEU A C 1
ATOM 859 O O . LEU A 1 104 ? 16.182 78.985 -14.384 1.00 16.54 104 LEU A O 1
ATOM 864 N N . GLN A 1 105 ? 15.315 80.175 -16.097 1.00 17.25 105 GLN A N 1
ATOM 865 C CA . GLN A 1 105 ? 15.360 79.074 -17.069 1.00 18.10 105 GLN A CA 1
ATOM 866 C C . GLN A 1 105 ? 16.774 78.523 -17.267 1.00 18.50 105 GLN A C 1
ATOM 867 O O . GLN A 1 105 ? 16.971 77.304 -17.327 1.00 18.52 105 GLN A O 1
ATOM 873 N N . GLN A 1 106 ? 17.745 79.426 -17.371 1.00 19.61 106 GLN A N 1
ATOM 874 C CA . GLN A 1 106 ? 19.146 79.051 -17.542 1.00 20.50 106 GLN A CA 1
ATOM 875 C C . GLN A 1 106 ? 19.684 78.390 -16.288 1.00 20.54 106 GLN A C 1
ATOM 876 O O . GLN A 1 106 ? 20.443 77.423 -16.371 1.00 21.32 106 GLN A O 1
ATOM 882 N N . PHE A 1 107 ? 19.281 78.909 -15.128 1.00 19.33 107 PHE A N 1
ATOM 883 C CA . PHE A 1 107 ? 19.706 78.337 -13.855 1.00 18.93 107 PHE A CA 1
ATOM 884 C C . PHE A 1 107 ? 19.206 76.912 -13.712 1.00 19.61 107 PHE A C 1
ATOM 885 O O . PHE A 1 107 ? 19.992 76.008 -13.428 1.00 19.74 107 PHE A O 1
ATOM 893 N N . LEU A 1 108 ? 17.902 76.722 -13.913 1.00 19.84 108 LEU A N 1
ATOM 894 C CA . LEU A 1 108 ? 17.293 75.398 -13.852 1.00 21.21 108 LEU A CA 1
ATOM 895 C C . LEU A 1 108 ? 17.852 74.494 -14.941 1.00 23.56 108 LEU A C 1
ATOM 896 O O . LEU A 1 108 ? 17.949 73.285 -14.750 1.00 25.11 108 LEU A O 1
ATOM 901 N N . GLY A 1 109 ? 18.234 75.091 -16.067 1.00 25.20 109 GLY A N 1
ATOM 902 C CA . GLY A 1 109 ? 18.768 74.337 -17.196 1.00 27.64 109 GLY A CA 1
ATOM 903 C C . GLY A 1 109 ? 17.771 73.274 -17.605 1.00 29.32 109 GLY A C 1
ATOM 904 O O . GLY A 1 109 ? 16.566 73.542 -17.686 1.00 30.45 109 GLY A O 1
ATOM 905 N N . SER A 1 110 ? 18.262 72.061 -17.831 1.00 30.09 110 SER A N 1
ATOM 906 C CA . SER A 1 110 ? 17.408 70.967 -18.288 1.00 30.64 110 SER A CA 1
ATOM 907 C C . SER A 1 110 ? 17.529 69.688 -17.454 1.00 30.27 110 SER A C 1
ATOM 908 O O . SER A 1 110 ? 16.846 68.699 -17.728 1.00 31.06 110 SER A O 1
ATOM 911 N N . SER A 1 111 ? 18.373 69.717 -16.423 1.00 29.68 111 SER A N 1
ATOM 912 C CA . SER A 1 111 ? 18.632 68.531 -15.602 1.00 28.71 111 SER A CA 1
ATOM 913 C C . SER A 1 111 ? 18.690 68.831 -14.098 1.00 26.82 111 SER A C 1
ATOM 914 O O . SER A 1 111 ? 19.387 68.144 -13.343 1.00 27.94 111 SER A O 1
ATOM 917 N N . PHE A 1 112 ? 17.938 69.838 -13.666 1.00 24.19 112 PHE A N 1
ATOM 918 C CA . PHE A 1 112 ? 17.984 70.295 -12.278 1.00 21.70 112 PHE A CA 1
ATOM 919 C C . PHE A 1 112 ? 17.655 69.183 -11.284 1.00 21.22 112 PHE A C 1
ATOM 920 O O . PHE A 1 112 ? 16.641 68.497 -11.409 1.00 20.68 112 PHE A O 1
ATOM 928 N N . ASP A 1 113 ? 18.533 69.006 -10.304 1.00 20.17 113 ASP A N 1
ATOM 929 C CA . ASP A 1 113 ? 18.336 68.004 -9.273 1.00 19.85 113 ASP A CA 1
ATOM 930 C C . ASP A 1 113 ? 17.608 68.649 -8.096 1.00 19.33 113 ASP A C 1
ATOM 931 O O . ASP A 1 113 ? 18.233 69.311 -7.271 1.00 18.88 113 ASP A O 1
ATOM 936 N N . PHE A 1 114 ? 16.294 68.443 -8.020 1.00 19.21 114 PHE A N 1
ATOM 937 C CA . PHE A 1 114 ? 15.476 69.072 -6.970 1.00 19.39 114 PHE A CA 1
ATOM 938 C C . PHE A 1 114 ? 15.751 68.560 -5.555 1.00 19.27 114 PHE A C 1
ATOM 939 O O . PHE A 1 114 ? 15.447 69.244 -4.571 1.00 18.48 114 PHE A O 1
ATOM 947 N N . SER A 1 115 ? 16.335 67.368 -5.443 1.00 19.54 115 SER A N 1
ATOM 948 C CA . SER A 1 115 ? 16.668 66.831 -4.121 1.00 19.90 115 SER A CA 1
ATOM 949 C C . SER A 1 115 ? 17.791 67.625 -3.438 1.00 19.94 115 SER A C 1
ATOM 950 O O . SER A 1 115 ? 18.048 67.442 -2.244 1.00 20.49 115 SER A O 1
ATOM 953 N N . LYS A 1 116 ? 18.439 68.515 -4.190 1.00 19.45 116 LYS A N 1
ATOM 954 C CA . LYS A 1 116 ? 19.498 69.368 -3.648 1.00 19.44 116 LYS A CA 1
ATOM 955 C C . LYS A 1 116 ? 18.978 70.707 -3.106 1.00 18.26 116 LYS A C 1
ATOM 956 O O . LYS A 1 116 ? 19.747 71.492 -2.550 1.00 17.53 116 LYS A O 1
ATOM 962 N N . VAL A 1 117 ? 17.681 70.960 -3.278 1.00 17.53 117 VAL A N 1
ATOM 963 C CA . VAL A 1 117 ? 17.046 72.193 -2.788 1.00 16.73 117 VAL A CA 1
ATOM 964 C C . VAL A 1 117 ? 16.766 72.097 -1.286 1.00 16.49 117 VAL A C 1
ATOM 965 O O . VAL A 1 117 ? 16.288 71.071 -0.798 1.00 16.35 117 VAL A O 1
ATOM 969 N N . THR A 1 118 ? 17.058 73.161 -0.549 1.00 16.01 118 THR A N 1
ATOM 970 C CA . THR A 1 118 ? 16.732 73.163 0.884 1.00 16.35 118 THR A CA 1
ATOM 971 C C . THR A 1 118 ? 15.738 74.260 1.251 1.00 15.93 118 THR A C 1
ATOM 972 O O . THR A 1 118 ? 15.074 74.179 2.284 1.00 16.21 118 THR A O 1
ATOM 976 N N . VAL A 1 119 ? 15.652 75.290 0.414 1.00 15.15 119 VAL A N 1
ATOM 977 C CA . VAL A 1 119 ? 14.708 76.395 0.628 1.00 14.90 119 VAL A CA 1
ATOM 978 C C . VAL A 1 119 ? 14.130 76.776 -0.729 1.00 14.85 119 VAL A C 1
ATOM 979 O O . VAL A 1 119 ? 14.856 76.819 -1.723 1.00 14.48 119 VAL A O 1
ATOM 983 N N . LEU A 1 120 ? 12.822 77.018 -0.767 1.00 14.51 120 LEU A N 1
ATOM 984 C CA . LEU A 1 120 ? 12.197 77.657 -1.920 1.00 14.52 120 LEU A CA 1
ATOM 985 C C . LEU A 1 120 ? 11.172 78.673 -1.435 1.00 14.27 120 LEU A C 1
ATOM 986 O O . LEU A 1 120 ? 10.329 78.361 -0.588 1.00 13.70 120 LEU A O 1
ATOM 991 N N . SER A 1 121 ? 11.247 79.880 -1.988 1.00 14.01 121 SER A N 1
ATOM 992 C CA . SER A 1 121 ? 10.290 80.932 -1.666 1.00 14.08 121 SER A CA 1
ATOM 993 C C . SER A 1 121 ? 9.808 81.656 -2.917 1.00 13.68 121 SER A C 1
ATOM 994 O O . SER A 1 121 ? 10.484 81.663 -3.948 1.00 14.04 121 SER A O 1
ATOM 997 N N . ALA A 1 122 ? 8.623 82.247 -2.821 1.00 12.83 122 ALA A N 1
ATOM 998 C CA . ALA A 1 122 ? 8.068 83.029 -3.912 1.00 12.41 122 ALA A CA 1
ATOM 999 C C . ALA A 1 122 ? 7.244 84.165 -3.342 1.00 12.11 122 ALA A C 1
ATOM 1000 O O . ALA A 1 122 ? 6.544 83.999 -2.334 1.00 11.99 122 ALA A O 1
ATOM 1002 N N . GLY A 1 123 ? 7.343 85.329 -3.968 1.00 11.88 123 GLY A N 1
ATOM 1003 C CA . GLY A 1 123 ? 6.573 86.470 -3.503 1.00 11.84 123 GLY A CA 1
ATOM 1004 C C . GLY A 1 123 ? 6.646 87.707 -4.355 1.00 11.98 123 GLY A C 1
ATOM 1005 O O . GLY A 1 123 ? 6.891 87.642 -5.565 1.00 11.32 123 GLY A O 1
ATOM 1006 N N . ILE A 1 124 ? 6.444 88.842 -3.692 1.00 11.92 124 ILE A N 1
ATOM 1007 C CA . ILE A 1 124 ? 6.194 90.096 -4.378 1.00 12.31 124 ILE A CA 1
ATOM 1008 C C . ILE A 1 124 ? 6.885 91.266 -3.690 1.00 12.52 124 ILE A C 1
ATOM 1009 O O . ILE A 1 124 ? 7.214 91.193 -2.502 1.00 12.42 124 ILE A O 1
ATOM 1014 N N . ASP A 1 125 ? 7.110 92.329 -4.459 1.00 13.14 125 ASP A N 1
ATOM 1015 C CA . ASP A 1 125 ? 7.423 93.657 -3.929 1.00 13.63 125 ASP A CA 1
ATOM 1016 C C . ASP A 1 125 ? 6.674 94.610 -4.845 1.00 13.43 125 ASP A C 1
ATOM 1017 O O . ASP A 1 125 ? 7.119 94.886 -5.965 1.00 13.25 125 ASP A O 1
ATOM 1022 N N . LEU A 1 126 ? 5.524 95.087 -4.375 1.00 13.39 126 LEU A N 1
ATOM 1023 C CA . LEU A 1 126 ? 4.608 95.837 -5.235 1.00 13.54 126 LEU A CA 1
ATOM 1024 C C . LEU A 1 126 ? 4.748 97.345 -5.068 1.00 14.30 126 LEU A C 1
ATOM 1025 O O . LEU A 1 126 ? 4.846 97.848 -3.952 1.00 14.48 126 LEU A O 1
ATOM 1030 N N . ARG A 1 127 ? 4.753 98.053 -6.193 1.00 14.52 127 ARG A N 1
ATOM 1031 C CA . ARG A 1 127 ? 4.889 99.506 -6.204 1.00 15.42 127 ARG A CA 1
ATOM 1032 C C . ARG A 1 127 ? 3.765 100.110 -7.024 1.00 16.06 127 ARG A C 1
ATOM 1033 O O . ARG A 1 127 ? 3.260 99.472 -7.945 1.00 16.20 127 ARG A O 1
ATOM 1041 N N . ASN A 1 128 ? 3.388 101.347 -6.705 1.00 17.28 128 ASN A N 1
ATOM 1042 C CA . ASN A 1 128 ? 2.393 102.069 -7.505 1.00 18.83 128 ASN A CA 1
ATOM 1043 C C . ASN A 1 128 ? 2.882 102.385 -8.912 1.00 18.94 128 ASN A C 1
ATOM 1044 O O . ASN A 1 128 ? 2.084 102.568 -9.835 1.00 19.92 128 ASN A O 1
ATOM 1049 N N . ASN A 1 129 ? 4.199 102.469 -9.050 1.00 18.37 129 ASN A N 1
ATOM 1050 C CA . ASN A 1 129 ? 4.848 102.523 -10.342 1.00 18.07 129 ASN A CA 1
ATOM 1051 C C . ASN A 1 129 ? 4.967 101.074 -10.816 1.00 18.16 129 ASN A C 1
ATOM 1052 O O . ASN A 1 129 ? 5.861 100.350 -10.380 1.00 17.71 129 ASN A O 1
ATOM 1057 N N . LEU A 1 130 ? 4.048 100.647 -11.684 1.00 18.65 130 LEU A N 1
ATOM 1058 C CA . LEU A 1 130 ? 3.973 99.235 -12.095 1.00 19.63 130 LEU A CA 1
ATOM 1059 C C . LEU A 1 130 ? 5.311 98.670 -12.544 1.00 19.79 130 LEU A C 1
ATOM 1060 O O . LEU A 1 130 ? 5.690 97.573 -12.131 1.00 19.81 130 LEU A O 1
ATOM 1065 N N . ALA A 1 131 ? 6.024 99.431 -13.373 1.00 19.45 131 ALA A N 1
ATOM 1066 C CA . ALA A 1 131 ? 7.334 99.029 -13.900 1.00 19.50 131 ALA A CA 1
ATOM 1067 C C . ALA A 1 131 ? 8.347 98.653 -12.819 1.00 19.63 131 ALA A C 1
ATOM 1068 O O . ALA A 1 131 ? 9.240 97.828 -13.054 1.00 20.38 131 ALA A O 1
ATOM 1070 N N . GLU A 1 132 ? 8.213 99.264 -11.646 1.00 18.50 132 GLU A N 1
ATOM 1071 C CA . GLU A 1 132 ? 9.149 99.040 -10.554 1.00 18.34 132 GLU A CA 1
ATOM 1072 C C . GLU A 1 132 ? 8.720 97.897 -9.622 1.00 16.54 132 GLU A C 1
ATOM 1073 O O . GLU A 1 132 ? 9.486 97.502 -8.744 1.00 16.65 132 GLU A O 1
ATOM 1079 N N . SER A 1 133 ? 7.512 97.367 -9.819 1.00 15.49 133 SER A N 1
ATOM 1080 C CA . SER A 1 133 ? 7.055 96.183 -9.072 1.00 14.64 133 SER A CA 1
ATOM 1081 C C . SER A 1 133 ? 7.803 94.945 -9.545 1.00 13.75 133 SER A C 1
ATOM 1082 O O . SER A 1 133 ? 8.285 94.894 -10.678 1.00 12.90 133 SER A O 1
ATOM 1085 N N . SER A 1 134 ? 7.893 93.946 -8.672 1.00 12.93 134 SER A N 1
ATOM 1086 C CA . SER A 1 134 ? 8.587 92.716 -9.010 1.00 12.56 134 SER A CA 1
ATOM 1087 C C . SER A 1 134 ? 8.000 91.496 -8.322 1.00 12.48 134 SER A C 1
ATOM 1088 O O . SER A 1 134 ? 7.328 91.593 -7.286 1.00 12.84 134 SER A O 1
ATOM 1091 N N . LEU A 1 135 ? 8.258 90.356 -8.942 1.00 12.31 135 LEU A N 1
ATOM 1092 C CA . LEU A 1 135 ? 8.035 89.053 -8.360 1.00 12.55 135 LEU A CA 1
ATOM 1093 C C . LEU A 1 135 ? 9.406 88.557 -7.923 1.00 12.63 135 LEU A C 1
ATOM 1094 O O . LEU A 1 135 ? 10.423 88.970 -8.487 1.00 12.54 135 LEU A O 1
ATOM 1099 N N . LYS A 1 136 ? 9.435 87.706 -6.903 1.00 12.77 136 LYS A N 1
ATOM 1100 C CA . LYS A 1 136 ? 10.699 87.271 -6.314 1.00 13.42 136 LYS A CA 1
ATOM 1101 C C . LYS A 1 136 ? 10.695 85.775 -6.069 1.00 13.11 136 LYS A C 1
ATOM 1102 O O . LYS A 1 136 ? 9.656 85.198 -5.763 1.00 13.02 136 LYS A O 1
ATOM 1108 N N . MET A 1 137 ? 11.865 85.156 -6.201 1.00 13.17 137 MET A N 1
ATOM 1109 C CA . MET A 1 137 ? 12.021 83.736 -5.896 1.00 13.27 137 MET A CA 1
ATOM 1110 C C . MET A 1 137 ? 13.421 83.486 -5.356 1.00 13.96 137 MET A C 1
ATOM 1111 O O . MET A 1 137 ? 14.402 84.014 -5.883 1.00 13.98 137 MET A O 1
ATOM 1116 N N . HIS A 1 138 ? 13.506 82.698 -4.290 1.00 14.72 138 HIS A N 1
ATOM 1117 C CA . HIS A 1 138 ? 14.799 82.268 -3.777 1.00 15.67 138 HIS A CA 1
ATOM 1118 C C . HIS A 1 138 ? 14.855 80.760 -3.796 1.00 14.97 138 HIS A C 1
ATOM 1119 O O . HIS A 1 138 ? 13.863 80.085 -3.522 1.00 14.22 138 HIS A O 1
ATOM 1126 N N . ILE A 1 139 ? 16.024 80.248 -4.159 1.00 14.67 139 ILE A N 1
ATOM 1127 C CA . ILE A 1 139 ? 16.283 78.815 -4.146 1.00 14.67 139 ILE A CA 1
ATOM 1128 C C . ILE A 1 139 ? 17.611 78.630 -3.427 1.00 14.42 139 ILE A C 1
ATOM 1129 O O . ILE A 1 139 ? 18.615 79.217 -3.830 1.00 14.20 139 ILE A O 1
ATOM 1134 N N . ARG A 1 140 ? 17.603 77.860 -2.341 1.00 14.40 140 ARG A N 1
ATOM 1135 C CA . ARG A 1 140 ? 18.846 77.478 -1.674 1.00 15.20 140 ARG A CA 1
ATOM 1136 C C . ARG A 1 140 ? 19.207 76.056 -2.069 1.00 15.13 140 ARG A C 1
ATOM 1137 O O . ARG A 1 140 ? 18.369 75.166 -2.018 1.00 14.86 140 ARG A O 1
ATOM 1145 N N . ILE A 1 141 ? 20.453 75.865 -2.495 1.00 15.52 141 ILE A N 1
ATOM 1146 C CA . ILE A 1 141 ? 20.941 74.549 -2.896 1.00 16.43 141 ILE A CA 1
ATOM 1147 C C . ILE A 1 141 ? 22.114 74.123 -2.024 1.00 17.08 141 ILE A C 1
ATOM 1148 O O . ILE A 1 141 ? 22.885 74.963 -1.555 1.00 17.34 141 ILE A O 1
ATOM 1153 N N . LYS A 1 142 ? 22.230 72.814 -1.821 1.00 17.82 142 LYS A N 1
ATOM 1154 C CA . LYS A 1 142 ? 23.267 72.223 -0.984 1.00 19.29 142 LYS A CA 1
ATOM 1155 C C . LYS A 1 142 ? 23.996 71.155 -1.792 1.00 19.07 142 LYS A C 1
ATOM 1156 O O . LYS A 1 142 ? 23.357 70.365 -2.499 1.00 18.29 142 LYS A O 1
ATOM 1162 N N . ASP A 1 143 ? 25.324 71.140 -1.683 1.00 19.77 143 ASP A N 1
ATOM 1163 C CA . ASP A 1 143 ? 26.167 70.116 -2.325 1.00 20.27 143 ASP A CA 1
ATOM 1164 C C . ASP A 1 143 ? 25.906 69.998 -3.827 1.00 20.40 143 ASP A C 1
ATOM 1165 O O . ASP A 1 143 ? 25.805 68.896 -4.364 1.00 20.91 143 ASP A O 1
ATOM 1170 N N . TYR A 1 144 ? 25.814 71.142 -4.496 1.00 20.41 144 TYR A N 1
ATOM 1171 C CA . TYR A 1 144 ? 25.447 71.191 -5.907 1.00 20.23 144 TYR A CA 1
ATOM 1172 C C . TYR A 1 144 ? 26.414 72.110 -6.655 1.00 20.77 144 TYR A C 1
ATOM 1173 O O . TYR A 1 144 ? 26.011 73.169 -7.148 1.00 20.21 144 TYR A O 1
ATOM 1182 N N . PRO A 1 145 ? 27.699 71.706 -6.753 1.00 21.31 145 PRO A N 1
ATOM 1183 C CA . PRO A 1 145 ? 28.702 72.622 -7.311 1.00 22.14 145 PRO A CA 1
ATOM 1184 C C . PRO A 1 145 ? 28.455 73.065 -8.762 1.00 22.20 145 PRO A C 1
ATOM 1185 O O . PRO A 1 145 ? 28.840 74.175 -9.127 1.00 21.73 145 PRO A O 1
ATOM 1189 N N . GLU A 1 146 ? 27.809 72.222 -9.564 1.00 23.73 146 GLU A N 1
ATOM 1190 C CA . GLU A 1 146 ? 27.506 72.569 -10.956 1.00 25.23 146 GLU A CA 1
ATOM 1191 C C . GLU A 1 146 ? 26.544 73.757 -11.055 1.00 24.88 146 GLU A C 1
ATOM 1192 O O . GLU A 1 146 ? 26.722 74.640 -11.896 1.00 23.68 146 GLU A O 1
ATOM 1198 N N . LYS A 1 147 ? 25.524 73.773 -10.201 1.00 24.49 147 LYS A N 1
ATOM 1199 C CA . LYS A 1 147 ? 24.536 74.852 -10.235 1.00 24.63 147 LYS A CA 1
ATOM 1200 C C . LYS A 1 147 ? 25.026 76.125 -9.561 1.00 24.36 147 LYS A C 1
ATOM 1201 O O . LYS A 1 147 ? 24.593 77.221 -9.920 1.00 24.65 147 LYS A O 1
ATOM 1207 N N . LEU A 1 148 ? 25.914 75.975 -8.579 1.00 24.24 148 LEU A N 1
ATOM 1208 C CA . LEU A 1 148 ? 26.590 77.118 -7.967 1.00 24.57 148 LEU A CA 1
ATOM 1209 C C . LEU A 1 148 ? 27.432 77.840 -9.024 1.00 24.35 148 LEU A C 1
ATOM 1210 O O . LEU A 1 148 ? 27.403 79.066 -9.113 1.00 23.51 148 LEU A O 1
ATOM 1215 N N . ASP A 1 149 ? 28.172 77.070 -9.825 1.00 23.90 149 ASP A N 1
ATOM 1216 C CA . ASP A 1 149 ? 28.976 77.631 -10.905 1.00 24.42 149 ASP A CA 1
ATOM 1217 C C . ASP A 1 149 ? 28.096 78.308 -11.947 1.00 23.06 149 ASP A C 1
ATOM 1218 O O . ASP A 1 149 ? 28.443 79.375 -12.447 1.00 22.04 149 ASP A O 1
ATOM 1223 N N . LYS A 1 150 ? 26.963 77.680 -12.265 1.00 22.50 150 LYS A N 1
ATOM 1224 C CA . LYS A 1 150 ? 26.021 78.220 -13.248 1.00 22.54 150 LYS A CA 1
ATOM 1225 C C . LYS A 1 150 ? 25.433 79.546 -12.776 1.00 22.36 150 LYS A C 1
ATOM 1226 O O . LYS A 1 150 ? 25.389 80.517 -13.537 1.00 21.49 150 LYS A O 1
ATOM 1232 N N . ALA A 1 151 ? 24.999 79.591 -11.515 1.00 21.97 151 ALA A N 1
ATOM 1233 C CA . ALA A 1 151 ? 24.483 80.830 -10.935 1.00 22.42 151 ALA A CA 1
ATOM 1234 C C . ALA A 1 151 ? 25.547 81.928 -10.977 1.00 23.25 151 ALA A C 1
ATOM 1235 O O . ALA A 1 151 ? 25.252 83.072 -11.322 1.00 22.61 151 ALA A O 1
ATOM 1237 N N . PHE A 1 152 ? 26.787 81.562 -10.654 1.00 24.89 152 PHE A N 1
ATOM 1238 C CA . PHE A 1 152 ? 27.913 82.490 -10.737 1.00 26.89 152 PHE A CA 1
ATOM 1239 C C . PHE A 1 152 ? 28.146 83.055 -12.135 1.00 26.95 152 PHE A C 1
ATOM 1240 O O . PHE A 1 152 ? 28.368 84.256 -12.287 1.00 28.65 152 PHE A O 1
ATOM 1248 N N . ALA A 1 153 ? 28.086 82.190 -13.145 1.00 27.41 153 ALA A N 1
ATOM 1249 C CA . ALA A 1 153 ? 28.240 82.603 -14.541 1.00 27.96 153 ALA A CA 1
ATOM 1250 C C . ALA A 1 153 ? 27.101 83.524 -14.991 1.00 28.67 153 ALA A C 1
ATOM 1251 O O . ALA A 1 153 ? 27.314 84.443 -15.784 1.00 28.86 153 ALA A O 1
ATOM 1253 N N . LEU A 1 154 ? 25.902 83.274 -14.469 1.00 28.44 154 LEU A N 1
ATOM 1254 C CA . LEU A 1 154 ? 24.708 84.052 -14.807 1.00 29.21 154 LEU A CA 1
ATOM 1255 C C . LEU A 1 154 ? 24.698 85.461 -14.212 1.00 31.30 154 LEU A C 1
ATOM 1256 O O . LEU A 1 154 ? 24.124 86.375 -14.799 1.00 30.24 154 LEU A O 1
ATOM 1261 N N . SER A 1 155 ? 25.323 85.629 -13.048 1.00 33.84 155 SER A N 1
ATOM 1262 C CA . SER A 1 155 ? 25.393 86.932 -12.389 1.00 37.99 155 SER A CA 1
ATOM 1263 C C . SER A 1 155 ? 26.531 87.789 -12.960 1.00 41.83 155 SER A C 1
ATOM 1264 O O . SER A 1 155 ? 27.214 87.371 -13.900 1.00 41.95 155 SER A O 1
ATOM 1267 N N . ASP A 1 156 ? 26.733 88.973 -12.378 1.00 47.24 156 ASP A N 1
ATOM 1268 C CA . ASP A 1 156 ? 27.675 89.991 -12.889 1.00 52.82 156 ASP A CA 1
ATOM 1269 C C . ASP A 1 156 ? 28.978 89.469 -13.525 1.00 56.92 156 ASP A C 1
ATOM 1270 O O . ASP A 1 156 ? 29.449 90.028 -14.519 1.00 59.19 156 ASP A O 1
ATOM 1275 N N . GLY A 1 157 ? 29.553 88.414 -12.948 1.00 60.29 157 GLY A N 1
ATOM 1276 C CA . GLY A 1 157 ? 30.787 87.827 -13.468 1.00 63.73 157 GLY A CA 1
ATOM 1277 C C . GLY A 1 157 ? 31.682 87.210 -12.410 1.00 66.68 157 GLY A C 1
ATOM 1278 O O . GLY A 1 157 ? 31.214 86.800 -11.344 1.00 66.79 157 GLY A O 1
ATOM 1279 N N . ALA A 1 158 ? 32.978 87.151 -12.715 1.00 69.98 158 ALA A N 1
ATOM 1280 C CA . ALA A 1 158 ? 33.968 86.501 -11.855 1.00 72.38 158 ALA A CA 1
ATOM 1281 C C . ALA A 1 158 ? 34.418 87.397 -10.694 1.00 74.07 158 ALA A C 1
ATOM 1282 O O . ALA A 1 158 ? 33.617 87.720 -9.811 1.00 74.60 158 ALA A O 1
ATOM 1284 N N . ALA A 1 159 ? 35.694 87.785 -10.701 1.00 75.40 159 ALA A N 1
ATOM 1285 C CA . ALA A 1 159 ? 36.274 88.625 -9.650 1.00 75.40 159 ALA A CA 1
ATOM 1286 C C . ALA A 1 159 ? 35.966 90.113 -9.879 1.00 75.38 159 ALA A C 1
ATOM 1287 O O . ALA A 1 159 ? 36.024 90.588 -11.016 1.00 76.11 159 ALA A O 1
ATOM 1289 N N . ASP A 1 160 ? 35.640 90.852 -8.814 1.00 73.26 160 ASP A N 1
ATOM 1290 C CA . ASP A 1 160 ? 35.569 90.321 -7.449 1.00 69.86 160 ASP A CA 1
ATOM 1291 C C . ASP A 1 160 ? 34.180 89.772 -7.099 1.00 66.01 160 ASP A C 1
ATOM 1292 O O . ASP A 1 160 ? 33.236 89.891 -7.885 1.00 67.07 160 ASP A O 1
ATOM 1297 N N . GLY A 1 161 ? 34.072 89.181 -5.911 1.00 60.66 161 GLY A N 1
ATOM 1298 C CA . GLY A 1 161 ? 32.899 88.402 -5.521 1.00 53.85 161 GLY A CA 1
ATOM 1299 C C . GLY A 1 161 ? 33.285 86.937 -5.433 1.00 49.64 161 GLY A C 1
ATOM 1300 O O . GLY A 1 161 ? 32.720 86.180 -4.639 1.00 48.82 161 GLY A O 1
ATOM 1301 N N . ASN A 1 162 ? 34.267 86.553 -6.249 1.00 45.65 162 ASN A N 1
ATOM 1302 C CA . ASN A 1 162 ? 34.814 85.197 -6.270 1.00 41.02 162 ASN A CA 1
ATOM 1303 C C . ASN A 1 162 ? 35.458 84.791 -4.943 1.00 36.90 162 ASN A C 1
ATOM 1304 O O . ASN A 1 162 ? 35.488 83.609 -4.603 1.00 34.90 162 ASN A O 1
ATOM 1309 N N . TYR A 1 163 ? 35.951 85.774 -4.190 1.00 33.77 163 TYR A N 1
ATOM 1310 C CA . TYR A 1 163 ? 36.577 85.510 -2.891 1.00 30.91 163 TYR A CA 1
ATOM 1311 C C . TYR A 1 163 ? 35.632 84.823 -1.894 1.00 28.87 163 TYR A C 1
ATOM 1312 O O . TYR A 1 163 ? 36.088 84.230 -0.912 1.00 28.35 163 TYR A O 1
ATOM 1321 N N . LEU A 1 164 ? 34.328 84.881 -2.165 1.00 25.44 164 LEU A N 1
ATOM 1322 C CA . LEU A 1 164 ? 33.333 84.235 -1.300 1.00 23.45 164 LEU A CA 1
ATOM 1323 C C . LEU A 1 164 ? 32.512 83.161 -2.010 1.00 22.18 164 LEU A C 1
ATOM 1324 O O . LEU A 1 164 ? 31.498 82.692 -1.482 1.00 20.57 164 LEU A O 1
ATOM 1329 N N . LYS A 1 165 ? 32.967 82.751 -3.193 1.00 22.00 165 LYS A N 1
ATOM 1330 C CA . LYS A 1 165 ? 32.263 81.736 -3.981 1.00 22.01 165 LYS A CA 1
ATOM 1331 C C . LYS A 1 165 ? 31.943 80.462 -3.183 1.00 21.47 165 LYS A C 1
ATOM 1332 O O . LYS A 1 165 ? 30.843 79.915 -3.300 1.00 20.84 165 LYS A O 1
ATOM 1338 N N . ASP A 1 166 ? 32.895 80.009 -2.363 1.00 20.94 166 ASP A N 1
ATOM 1339 C CA . ASP A 1 166 ? 32.742 78.771 -1.591 1.00 20.39 166 ASP A CA 1
ATOM 1340 C C . ASP A 1 166 ? 31.723 78.858 -0.451 1.00 19.24 166 ASP A C 1
ATOM 1341 O O . ASP A 1 166 ? 31.456 77.859 0.219 1.00 19.07 166 ASP A O 1
ATOM 1346 N N . PHE A 1 167 ? 31.158 80.044 -0.235 1.00 17.45 167 PHE A N 1
ATOM 1347 C CA . PHE A 1 167 ? 30.198 80.246 0.844 1.00 16.52 167 PHE A CA 1
ATOM 1348 C C . PHE A 1 167 ? 28.760 80.373 0.338 1.00 16.47 167 PHE A C 1
ATOM 1349 O O . PHE A 1 167 ? 27.833 80.583 1.122 1.00 15.95 167 PHE A O 1
ATOM 1357 N N . VAL A 1 168 ? 28.587 80.213 -0.970 1.00 16.78 168 VAL A N 1
ATOM 1358 C CA . VAL A 1 168 ? 27.296 80.4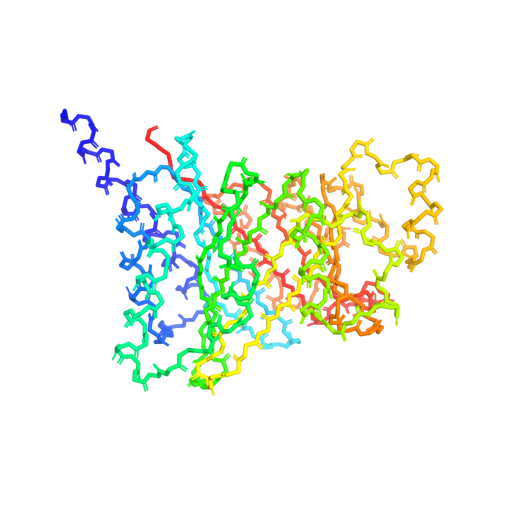45 -1.622 1.00 17.31 168 VAL A CA 1
ATOM 1359 C C . VAL A 1 168 ? 26.389 79.219 -1.581 1.00 17.61 168 VAL A C 1
ATOM 1360 O O . VAL A 1 168 ? 26.806 78.111 -1.935 1.00 17.63 168 VAL A O 1
ATOM 1364 N N . ASN A 1 169 ? 25.150 79.431 -1.135 1.00 17.76 169 ASN A N 1
ATOM 1365 C CA . ASN A 1 169 ? 24.099 78.418 -1.211 1.00 18.51 169 ASN A CA 1
ATOM 1366 C C . ASN A 1 169 ? 22.793 79.002 -1.725 1.00 17.73 169 ASN A C 1
ATOM 1367 O O . ASN A 1 169 ? 22.048 78.339 -2.447 1.00 17.37 169 ASN A O 1
ATOM 1372 N N . LEU A 1 170 ? 22.523 80.247 -1.342 1.00 16.96 170 LEU A N 1
ATOM 1373 C CA . LEU A 1 170 ? 21.272 80.906 -1.691 1.00 16.68 170 LEU A CA 1
ATOM 1374 C C . LEU A 1 170 ? 21.376 81.673 -3.005 1.00 15.84 170 LEU A C 1
ATOM 1375 O O . LEU A 1 170 ? 22.306 82.454 -3.206 1.00 15.71 170 LEU A O 1
ATOM 1380 N N . ILE A 1 171 ? 20.407 81.432 -3.884 1.00 15.21 171 ILE A N 1
ATOM 1381 C CA . ILE A 1 171 ? 20.301 82.113 -5.169 1.00 14.80 171 ILE A CA 1
ATOM 1382 C C . ILE A 1 171 ? 18.971 82.860 -5.199 1.00 14.48 171 ILE A C 1
ATOM 1383 O O . ILE A 1 171 ? 17.920 82.272 -4.947 1.00 15.05 171 ILE A O 1
ATOM 1388 N N . GLY A 1 172 ? 19.014 84.149 -5.509 1.00 13.98 172 GLY A N 1
ATOM 1389 C CA . GLY A 1 172 ? 17.799 84.963 -5.560 1.00 14.24 172 GLY A CA 1
ATOM 1390 C C . GLY A 1 172 ? 17.499 85.455 -6.961 1.00 14.10 172 GLY A C 1
ATOM 1391 O O . GLY A 1 172 ? 18.412 85.799 -7.713 1.00 14.45 172 GLY A O 1
ATOM 1392 N N . PHE A 1 173 ? 16.212 85.495 -7.300 1.00 13.79 173 PHE A N 1
ATOM 1393 C CA . PHE A 1 173 ? 15.751 85.979 -8.601 1.00 13.95 173 PHE A CA 1
ATOM 1394 C C . PHE A 1 173 ? 14.751 87.113 -8.412 1.00 14.08 173 PHE A C 1
ATOM 1395 O O . PHE A 1 173 ? 13.842 87.013 -7.587 1.00 13.83 173 PHE A O 1
ATOM 1403 N N . ASP A 1 174 ? 14.924 88.187 -9.177 1.00 14.11 174 ASP A N 1
ATOM 1404 C CA . ASP A 1 174 ? 13.949 89.272 -9.205 1.00 14.80 174 ASP A CA 1
ATOM 1405 C C . ASP A 1 174 ? 13.380 89.367 -10.611 1.00 14.18 174 ASP A C 1
ATOM 1406 O O . ASP A 1 174 ? 14.125 89.297 -11.589 1.00 14.03 174 ASP A O 1
ATOM 1411 N N . PHE A 1 175 ? 12.063 89.520 -10.702 1.00 13.49 175 PHE A N 1
ATOM 1412 C CA . PHE A 1 175 ? 11.379 89.596 -11.990 1.00 13.41 175 PHE A CA 1
ATOM 1413 C C . PHE A 1 175 ? 10.543 90.864 -12.003 1.00 13.35 175 PHE A C 1
ATOM 1414 O O . PHE A 1 175 ? 9.452 90.892 -11.427 1.00 13.23 175 PHE A O 1
ATOM 1422 N N . TYR A 1 176 ? 11.053 91.912 -12.640 1.00 13.79 176 TYR A N 1
ATOM 1423 C CA . TYR A 1 176 ? 10.347 93.197 -12.667 1.00 14.14 176 TYR A CA 1
ATOM 1424 C C . TYR A 1 176 ? 9.228 93.209 -13.699 1.00 13.96 176 TYR A C 1
ATOM 1425 O O . TYR A 1 176 ? 9.310 92.508 -14.709 1.00 13.70 176 TYR A O 1
ATOM 1434 N N . PHE A 1 177 ? 8.187 94.002 -13.438 1.00 13.80 177 PHE A N 1
ATOM 1435 C CA . PHE A 1 177 ? 6.992 94.031 -14.299 1.00 14.02 177 PHE A CA 1
ATOM 1436 C C . PHE A 1 177 ? 7.294 94.692 -15.640 1.00 14.45 177 PHE A C 1
ATOM 1437 O O . PHE A 1 177 ? 6.499 94.588 -16.576 1.00 14.78 177 PHE A O 1
ATOM 1445 N N . ASN A 1 178 ? 8.432 95.370 -15.730 1.00 14.55 178 ASN A N 1
ATOM 1446 C CA . ASN A 1 178 ? 8.849 95.971 -16.994 1.00 15.17 178 ASN A CA 1
ATOM 1447 C C . ASN A 1 178 ? 9.646 95.013 -17.891 1.00 15.44 178 ASN A C 1
ATOM 1448 O O . ASN A 1 178 ? 10.163 95.417 -18.930 1.00 15.24 178 ASN A O 1
ATOM 1453 N N . GLY A 1 179 ? 9.745 93.750 -17.484 1.00 15.25 179 GLY A N 1
ATOM 1454 C CA . GLY A 1 179 ? 10.452 92.745 -18.281 1.00 15.43 179 GLY A CA 1
ATOM 1455 C C . GLY A 1 179 ? 11.949 92.684 -18.029 1.00 15.71 179 GLY A C 1
ATOM 1456 O O . GLY A 1 179 ? 12.663 91.956 -18.715 1.00 15.61 179 GLY A O 1
ATOM 1457 N N . LYS A 1 180 ? 12.429 93.458 -17.059 1.00 16.12 180 LYS A N 1
ATOM 1458 C CA . LYS A 1 180 ? 13.823 93.367 -16.625 1.00 17.22 180 LYS A CA 1
ATOM 1459 C C . LYS A 1 180 ? 13.893 92.320 -15.520 1.00 16.35 180 LYS A C 1
ATOM 1460 O O . LYS A 1 180 ? 12.999 92.247 -14.681 1.00 15.59 180 LYS A O 1
ATOM 1466 N N . SER A 1 181 ? 14.946 91.507 -15.522 1.00 15.94 181 SER A N 1
ATOM 1467 C CA . SER A 1 181 ? 15.126 90.508 -14.463 1.00 15.84 181 SER A CA 1
ATOM 1468 C C . SER A 1 181 ? 16.561 90.451 -13.965 1.00 16.16 181 SER A C 1
ATOM 1469 O O . SER A 1 181 ? 17.496 90.799 -14.694 1.00 16.47 181 SER A O 1
ATOM 1472 N N . GLU A 1 182 ? 16.722 90.019 -12.714 1.00 16.55 182 GLU A N 1
ATOM 1473 C CA . GLU A 1 182 ? 18.027 89.952 -12.063 1.00 17.38 182 GLU A CA 1
ATOM 1474 C C . GLU A 1 182 ? 18.230 88.627 -11.327 1.00 16.50 182 GLU A C 1
ATOM 1475 O O . GLU A 1 182 ? 17.267 87.974 -10.921 1.00 15.79 182 GLU A O 1
ATOM 1481 N N . ILE A 1 183 ? 19.493 88.244 -11.175 1.00 16.22 183 ILE A N 1
ATOM 1482 C CA . ILE A 1 183 ? 19.891 87.111 -10.341 1.00 16.12 183 ILE A CA 1
ATOM 1483 C C . ILE A 1 183 ? 20.977 87.600 -9.384 1.00 16.39 183 ILE A C 1
ATOM 1484 O O . ILE A 1 183 ? 21.758 88.495 -9.721 1.00 16.47 183 ILE A O 1
ATOM 1489 N N . GLU A 1 184 ? 20.999 87.036 -8.183 1.00 16.11 184 GLU A N 1
ATOM 1490 C CA . GLU A 1 184 ? 22.026 87.350 -7.196 1.00 16.66 184 GLU A CA 1
ATOM 1491 C C . GLU A 1 184 ? 22.402 86.066 -6.457 1.00 16.02 184 GLU A C 1
ATOM 1492 O O . GLU A 1 184 ? 21.570 85.167 -6.289 1.00 15.18 184 GLU A O 1
ATOM 1498 N N . ILE A 1 185 ? 23.666 85.968 -6.063 1.00 16.01 185 ILE A N 1
ATOM 1499 C CA . ILE A 1 185 ? 24.132 84.848 -5.258 1.00 16.37 185 ILE A CA 1
ATOM 1500 C C . ILE A 1 185 ? 24.589 85.381 -3.905 1.00 15.84 185 ILE A C 1
ATOM 1501 O O . ILE A 1 185 ? 25.195 86.449 -3.825 1.00 15.48 185 ILE A O 1
ATOM 1506 N N . TYR A 1 186 ? 24.280 84.633 -2.853 1.00 15.82 186 TYR A N 1
ATOM 1507 C CA . TYR A 1 186 ? 24.514 85.075 -1.484 1.00 15.94 186 TYR A CA 1
ATOM 1508 C C . TYR A 1 186 ? 25.475 84.137 -0.770 1.00 15.79 186 TYR A C 1
ATOM 1509 O O . TYR A 1 186 ? 25.246 82.931 -0.711 1.00 15.70 186 TYR A O 1
ATOM 1518 N N . ALA A 1 187 ? 26.563 84.704 -0.260 1.00 15.95 187 ALA A N 1
ATOM 1519 C CA . ALA A 1 187 ? 27.536 83.966 0.536 1.00 16.42 187 ALA A CA 1
ATOM 1520 C C . ALA A 1 187 ? 27.078 84.012 1.979 1.00 16.94 187 ALA A C 1
ATOM 1521 O O . ALA A 1 187 ? 26.744 85.080 2.476 1.00 17.59 187 ALA A O 1
ATOM 1523 N N . GLU A 1 188 ? 27.070 82.866 2.654 1.00 17.04 188 GLU A N 1
ATOM 1524 C CA . GLU A 1 188 ? 26.594 82.808 4.034 1.00 17.91 188 GLU A CA 1
ATOM 1525 C C . GLU A 1 188 ? 27.666 82.280 4.985 1.00 17.53 188 GLU A C 1
ATOM 1526 O O . GLU A 1 188 ? 28.550 81.520 4.578 1.00 17.19 188 GLU A O 1
ATOM 1532 N N . VAL A 1 189 ? 27.583 82.704 6.243 1.00 17.33 189 VAL A N 1
ATOM 1533 C CA . VAL A 1 189 ? 28.371 82.110 7.330 1.00 17.52 189 VAL A CA 1
ATOM 1534 C C . VAL A 1 189 ? 27.413 81.778 8.469 1.00 17.75 189 VAL A C 1
ATOM 1535 O O . VAL A 1 189 ? 26.621 82.629 8.880 1.00 18.09 189 VAL A O 1
ATOM 1539 N N . GLN A 1 190 ? 27.464 80.537 8.950 1.00 18.44 190 GLN A N 1
ATOM 1540 C CA . GLN A 1 190 ? 26.625 80.109 10.072 1.00 20.50 190 GLN A CA 1
ATOM 1541 C C . GLN A 1 190 ? 27.324 80.378 11.400 1.00 20.48 190 GLN A C 1
ATOM 1542 O O . GLN A 1 190 ? 28.555 80.375 11.483 1.00 19.88 190 GLN A O 1
ATOM 1548 N N . GLU A 1 191 ? 26.510 80.609 12.426 1.00 21.52 191 GLU A N 1
ATOM 1549 C CA . GLU A 1 191 ? 26.942 80.963 13.771 1.00 22.53 191 GLU A CA 1
ATOM 1550 C C . GLU A 1 191 ? 28.068 80.080 14.319 1.00 22.35 191 GLU A C 1
ATOM 1551 O O . GLU A 1 191 ? 29.032 80.585 14.888 1.00 21.83 191 GLU A O 1
ATOM 1557 N N . ASP A 1 192 ? 27.938 78.768 14.142 1.00 23.23 192 ASP A N 1
ATOM 1558 C CA . ASP A 1 192 ? 28.927 77.812 14.652 1.00 24.23 192 ASP A CA 1
ATOM 1559 C C . ASP A 1 192 ? 30.330 78.031 14.084 1.00 23.80 192 ASP A C 1
ATOM 1560 O O . ASP A 1 192 ? 31.316 77.555 14.657 1.00 22.99 192 ASP A O 1
ATOM 1565 N N . ASP A 1 193 ? 30.414 78.768 12.976 1.00 23.00 193 ASP A N 1
ATOM 1566 C CA . ASP A 1 193 ? 31.693 79.041 12.319 1.00 23.14 193 ASP A CA 1
ATOM 1567 C C . ASP A 1 193 ? 32.229 80.465 12.534 1.00 22.51 193 ASP A C 1
ATOM 1568 O O . ASP A 1 193 ? 33.347 80.774 12.119 1.00 21.87 193 ASP A O 1
ATOM 1573 N N . PHE A 1 194 ? 31.439 81.321 13.190 1.00 22.39 194 PHE A N 1
ATOM 1574 C CA . PHE A 1 194 ? 31.796 82.736 13.396 1.00 22.41 194 PHE A CA 1
ATOM 1575 C C . PHE A 1 194 ? 33.208 82.952 13.943 1.00 23.00 194 PHE A C 1
ATOM 1576 O O . PHE A 1 194 ? 33.927 83.831 13.473 1.00 23.12 194 PHE A O 1
ATOM 1584 N N . PHE A 1 195 ? 33.600 82.144 14.926 1.00 25.21 195 PHE A N 1
ATOM 1585 C CA . PHE A 1 195 ? 34.873 82.339 15.634 1.00 26.87 195 PHE A CA 1
ATOM 1586 C C . PHE A 1 195 ? 36.059 81.518 15.117 1.00 26.49 195 PHE A C 1
ATOM 1587 O O . PHE A 1 195 ? 37.159 81.593 15.676 1.00 26.43 195 PHE A O 1
ATOM 1595 N N . LYS A 1 196 ? 35.845 80.751 14.050 1.00 25.88 196 LYS A N 1
ATOM 1596 C CA . LYS A 1 196 ? 36.929 79.989 13.415 1.00 24.81 196 LYS A CA 1
ATOM 1597 C C . LYS A 1 196 ? 37.981 80.923 12.794 1.00 24.12 196 LYS A C 1
ATOM 1598 O O . LYS A 1 196 ? 37.627 81.883 12.113 1.00 24.32 196 LYS A O 1
ATOM 1604 N N . PRO A 1 197 ? 39.283 80.649 13.031 1.00 23.77 197 PRO A N 1
ATOM 1605 C CA . PRO A 1 197 ? 40.314 81.572 12.532 1.00 23.17 197 PRO A CA 1
ATOM 1606 C C . PRO A 1 197 ? 40.359 81.706 11.006 1.00 21.94 197 PRO A C 1
ATOM 1607 O O . PRO A 1 197 ? 40.617 82.799 10.501 1.00 21.43 197 PRO A O 1
ATOM 1611 N N . GLU A 1 198 ? 40.093 80.624 10.275 1.00 21.40 198 GLU A N 1
ATOM 1612 C CA . GLU A 1 198 ? 40.091 80.716 8.812 1.00 21.13 198 GLU A CA 1
ATOM 1613 C C . GLU A 1 198 ? 38.914 81.553 8.286 1.00 20.81 198 GLU A C 1
ATOM 1614 O O . GLU A 1 198 ? 39.000 82.126 7.201 1.00 19.84 198 GLU A O 1
ATOM 1620 N N . ILE A 1 199 ? 37.831 81.621 9.060 1.00 21.00 199 ILE A N 1
ATOM 1621 C CA . ILE A 1 199 ? 36.684 82.468 8.704 1.00 20.85 199 ILE A CA 1
ATOM 1622 C C . ILE A 1 199 ? 37.051 83.950 8.830 1.00 21.25 199 ILE A C 1
ATOM 1623 O O . ILE A 1 199 ? 36.647 84.770 8.001 1.00 20.62 199 ILE A O 1
ATOM 1628 N N . ASN A 1 200 ? 37.838 84.288 9.851 1.00 21.60 200 ASN A N 1
ATOM 1629 C CA . ASN A 1 200 ? 38.370 85.641 9.969 1.00 21.94 200 ASN A CA 1
ATOM 1630 C C . ASN A 1 200 ? 39.221 86.014 8.758 1.00 21.94 200 ASN A C 1
ATOM 1631 O O . ASN A 1 200 ? 39.131 87.127 8.253 1.00 21.14 200 ASN A O 1
ATOM 1636 N N . ASN A 1 201 ? 40.037 85.063 8.303 1.00 22.42 201 ASN A N 1
ATOM 1637 C CA . ASN A 1 201 ? 40.908 85.244 7.151 1.00 23.38 201 ASN A CA 1
ATOM 1638 C C . ASN A 1 201 ? 40.128 85.326 5.837 1.00 22.35 201 ASN A C 1
ATOM 1639 O O . ASN A 1 201 ? 40.369 86.218 5.014 1.00 21.98 201 ASN A O 1
ATOM 1644 N N . LEU A 1 202 ? 39.178 84.411 5.652 1.00 21.05 202 LEU A N 1
ATOM 1645 C CA . LEU A 1 202 ? 38.441 84.332 4.393 1.00 20.31 202 LEU A CA 1
ATOM 1646 C C . LEU A 1 202 ? 37.318 85.350 4.273 1.00 20.06 202 LEU A C 1
ATOM 1647 O O . LEU A 1 202 ? 36.986 85.773 3.165 1.00 20.00 202 LEU A O 1
ATOM 1652 N N . VAL A 1 203 ? 36.732 85.736 5.404 1.00 19.65 203 VAL A N 1
ATOM 1653 C CA . VAL A 1 203 ? 35.530 86.573 5.379 1.00 19.68 203 VAL A CA 1
ATOM 1654 C C . VAL A 1 203 ? 35.682 87.874 6.175 1.00 19.87 203 VAL A C 1
ATOM 1655 O O . VAL A 1 203 ? 35.781 88.946 5.578 1.00 20.96 203 VAL A O 1
ATOM 1659 N N . TRP A 1 204 ? 35.715 87.771 7.505 1.00 20.36 204 TRP A N 1
ATOM 1660 C CA . TRP A 1 204 ? 35.556 88.939 8.390 1.00 20.75 204 TRP A CA 1
ATOM 1661 C C . TRP A 1 204 ? 36.579 90.046 8.151 1.00 22.00 204 TRP A C 1
ATOM 1662 O O . TRP A 1 204 ? 36.270 91.223 8.323 1.00 21.57 204 TRP A O 1
ATOM 1673 N N . GLN A 1 205 ? 37.789 89.649 7.754 1.00 23.65 205 GLN A N 1
ATOM 1674 C CA . GLN A 1 205 ? 38.900 90.563 7.450 1.00 26.07 205 GLN A CA 1
ATOM 1675 C C . GLN A 1 205 ? 38.549 91.621 6.398 1.00 26.23 205 GLN A C 1
ATOM 1676 O O . GLN A 1 205 ? 39.084 92.735 6.418 1.00 26.26 205 GLN A O 1
ATOM 1682 N N . HIS A 1 206 ? 37.652 91.262 5.484 1.00 25.79 206 HIS A N 1
ATOM 1683 C CA . HIS A 1 206 ? 37.320 92.102 4.337 1.00 25.81 206 HIS A CA 1
ATOM 1684 C C . HIS A 1 206 ? 36.122 93.027 4.585 1.00 24.98 206 HIS A C 1
ATOM 1685 O O . HIS A 1 206 ? 35.599 93.644 3.654 1.00 24.62 206 HIS A O 1
ATOM 1692 N N . PHE A 1 207 ? 35.710 93.122 5.846 1.00 24.21 207 PHE A N 1
ATOM 1693 C CA . PHE A 1 207 ? 34.591 93.971 6.243 1.00 23.78 207 PHE A CA 1
ATOM 1694 C C . PHE A 1 207 ? 35.005 94.867 7.406 1.00 23.65 207 PHE A C 1
ATOM 1695 O O . PHE A 1 207 ? 35.870 94.488 8.195 1.00 23.32 207 PHE A O 1
ATOM 1703 N N . PRO A 1 208 ? 34.398 96.067 7.516 1.00 23.81 208 PRO A N 1
ATOM 1704 C CA . PRO A 1 208 ? 34.699 96.938 8.658 1.00 23.78 208 PRO A CA 1
ATOM 1705 C C . PRO A 1 208 ? 34.274 96.314 9.982 1.00 23.80 208 PRO A C 1
ATOM 1706 O O . PRO A 1 208 ? 33.400 95.438 10.008 1.00 23.10 208 PRO A O 1
ATOM 1710 N N . LYS A 1 209 ? 34.887 96.774 11.070 1.00 23.28 209 LYS A N 1
ATOM 1711 C CA . LYS A 1 209 ? 34.571 96.305 12.416 1.00 23.81 209 LYS A CA 1
ATOM 1712 C C . LYS A 1 209 ? 33.076 96.441 12.736 1.00 22.60 209 LYS A C 1
ATOM 1713 O O . LYS A 1 209 ? 32.502 95.592 13.423 1.00 21.86 209 LYS A O 1
ATOM 1719 N N . THR A 1 210 ? 32.453 97.502 12.224 1.00 21.58 210 THR A N 1
ATOM 1720 C CA 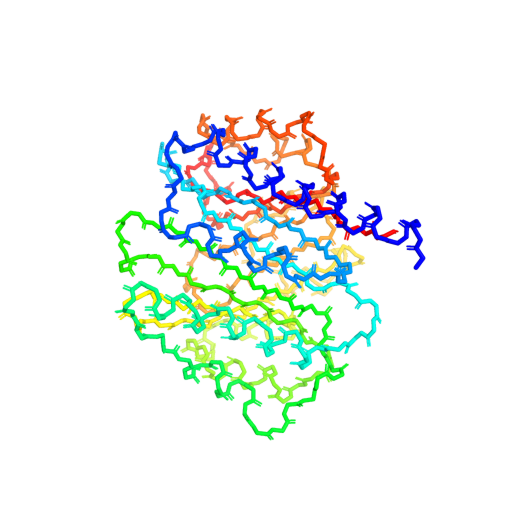. THR A 1 210 ? 31.030 97.753 12.460 1.00 20.88 210 THR A CA 1
ATOM 1721 C C . THR A 1 210 ? 30.143 96.646 11.897 1.00 20.81 210 THR A C 1
ATOM 1722 O O . THR A 1 210 ? 29.081 96.356 12.453 1.00 21.21 210 THR A O 1
ATOM 1726 N N . ALA A 1 211 ? 30.592 96.027 10.807 1.00 20.21 211 ALA A N 1
ATOM 1727 C CA . ALA A 1 211 ? 29.866 94.921 10.188 1.00 20.48 211 ALA A CA 1
ATOM 1728 C C . ALA A 1 211 ? 29.827 93.681 11.085 1.00 20.38 211 ALA A C 1
ATOM 1729 O O . ALA A 1 211 ? 28.917 92.852 10.978 1.00 20.91 211 ALA A O 1
ATOM 1731 N N . LEU A 1 212 ? 30.804 93.568 11.980 1.00 20.05 212 LEU A N 1
ATOM 1732 C CA . LEU A 1 212 ? 30.963 92.375 12.800 1.00 20.12 212 LEU A CA 1
ATOM 1733 C C . LEU A 1 212 ? 30.132 92.394 14.075 1.00 20.14 212 LEU A C 1
ATOM 1734 O O . LEU A 1 212 ? 29.827 91.343 14.629 1.00 19.86 212 LEU A O 1
ATOM 1739 N N . GLN A 1 213 ? 29.767 93.586 14.539 1.00 20.42 213 GLN A N 1
ATOM 1740 C CA . GLN A 1 213 ? 29.090 93.720 15.835 1.00 21.14 213 GLN A CA 1
ATOM 1741 C C . GLN A 1 213 ? 27.737 93.000 15.935 1.00 20.00 213 GLN A C 1
ATOM 1742 O O . GLN A 1 213 ? 27.489 92.321 16.936 1.00 19.89 213 GLN A O 1
ATOM 1748 N N . PRO A 1 214 ? 26.869 93.113 14.902 1.00 19.13 214 PRO A N 1
ATOM 1749 C CA . PRO A 1 214 ? 25.575 92.425 15.015 1.00 18.83 214 PRO A CA 1
ATOM 1750 C C . PRO A 1 214 ? 25.657 90.895 15.023 1.00 18.67 214 PRO A C 1
ATOM 1751 O O . PRO A 1 214 ? 24.671 90.232 15.355 1.00 18.84 214 PRO A O 1
ATOM 1755 N N . LEU A 1 215 ? 26.819 90.343 14.683 1.00 18.61 215 LEU A N 1
ATOM 1756 C CA . LEU A 1 215 ? 27.006 88.889 14.709 1.00 18.93 215 LEU A CA 1
ATOM 1757 C C . LEU A 1 215 ? 26.809 88.310 16.109 1.00 19.43 215 LEU A C 1
ATOM 1758 O O . LEU A 1 215 ? 26.421 87.152 16.250 1.00 18.79 215 LEU A O 1
ATOM 1763 N N . LYS A 1 216 ? 27.058 89.128 17.135 1.00 20.96 216 LYS A N 1
ATOM 1764 C CA . LYS A 1 216 ? 26.841 88.737 18.534 1.00 22.53 216 LYS A CA 1
ATOM 1765 C C . LYS A 1 216 ? 25.408 88.274 18.807 1.00 22.52 216 LYS A C 1
ATOM 1766 O O . LYS A 1 216 ? 25.160 87.507 19.743 1.00 22.85 216 LYS A O 1
ATOM 1772 N N . ALA A 1 217 ? 24.470 88.739 17.987 1.00 21.36 217 ALA A N 1
ATOM 1773 C CA . ALA A 1 217 ? 23.058 88.447 18.200 1.00 19.97 217 ALA A CA 1
ATOM 1774 C C . ALA A 1 217 ? 22.440 87.698 17.020 1.00 19.33 217 ALA A C 1
ATOM 1775 O O . ALA A 1 217 ? 21.220 87.532 16.949 1.00 18.50 217 ALA A O 1
ATOM 1777 N N . SER A 1 218 ? 23.288 87.222 16.113 1.00 18.75 218 SER A N 1
ATOM 1778 C CA . SER A 1 218 ? 22.822 86.574 14.893 1.00 18.00 218 SER A CA 1
ATOM 1779 C C . SER A 1 218 ? 23.158 85.087 14.849 1.00 17.76 218 SER A C 1
ATOM 1780 O O . SER A 1 218 ? 24.131 84.644 15.458 1.00 17.72 218 SER A O 1
ATOM 1783 N N . SER A 1 219 ? 22.342 84.329 14.121 1.00 17.29 219 SER A N 1
ATOM 1784 C CA . SER A 1 219 ? 22.586 82.905 13.906 1.00 17.57 219 SER A CA 1
ATOM 1785 C C . SER A 1 219 ? 23.107 82.626 12.495 1.00 17.56 219 SER A C 1
ATOM 1786 O O . SER A 1 219 ? 23.562 81.521 12.202 1.00 17.47 219 SER A O 1
ATOM 1789 N N . LEU A 1 220 ? 23.025 83.631 11.627 1.00 17.01 220 LEU A N 1
ATOM 1790 C CA . LEU A 1 220 ? 23.433 83.497 10.227 1.00 17.24 220 LEU A CA 1
ATOM 1791 C C . LEU A 1 220 ? 23.726 84.882 9.659 1.00 16.84 220 LEU A C 1
ATOM 1792 O O . LEU A 1 220 ? 23.051 85.864 9.997 1.00 16.32 220 LEU A O 1
ATOM 1797 N N . PHE A 1 221 ? 24.752 84.953 8.818 1.00 15.96 221 PHE A N 1
ATOM 1798 C CA . PHE A 1 221 ? 25.127 86.167 8.116 1.00 15.94 221 PHE A CA 1
ATOM 1799 C C . PHE A 1 221 ? 25.189 85.819 6.643 1.00 16.05 221 PHE A C 1
ATOM 1800 O O . PHE A 1 221 ? 25.714 84.766 6.282 1.00 15.37 221 PHE A O 1
ATOM 1808 N N . PHE A 1 222 ? 24.639 86.681 5.791 1.00 16.22 222 PHE A N 1
ATOM 1809 C CA . PHE A 1 222 ? 24.913 86.553 4.360 1.00 16.44 222 PHE A CA 1
ATOM 1810 C C . PHE A 1 222 ? 25.021 87.887 3.617 1.00 16.30 222 PHE A C 1
ATOM 1811 O O . PHE A 1 222 ? 24.601 88.925 4.120 1.00 15.71 222 PHE A O 1
ATOM 1819 N N . THR A 1 223 ? 25.649 87.848 2.449 1.00 16.27 223 THR A N 1
ATOM 1820 C CA . THR A 1 223 ? 25.890 89.057 1.676 1.00 16.62 223 THR A CA 1
ATOM 1821 C C . THR A 1 223 ? 25.780 88.761 0.179 1.00 16.97 223 THR A C 1
ATOM 1822 O O . THR A 1 223 ? 26.181 87.686 -0.277 1.00 16.15 223 THR A O 1
ATOM 1826 N N . GLY A 1 224 ? 25.212 89.709 -0.567 1.00 17.89 224 GLY A N 1
ATOM 1827 C CA . GLY A 1 224 ? 25.070 89.578 -2.020 1.00 18.76 224 GLY A CA 1
ATOM 1828 C C . GLY A 1 224 ? 26.371 89.876 -2.741 1.00 20.15 224 GLY A C 1
ATOM 1829 O O . GLY A 1 224 ? 27.001 90.905 -2.489 1.00 20.27 224 GLY A O 1
ATOM 1830 N N . LEU A 1 225 ? 26.769 88.985 -3.645 1.00 20.97 225 LEU A N 1
ATOM 1831 C CA . LEU A 1 225 ? 28.097 89.070 -4.256 1.00 23.32 225 LEU A CA 1
ATOM 1832 C C . LEU A 1 225 ? 28.181 89.863 -5.560 1.00 25.34 225 LEU A C 1
ATOM 1833 O O . LEU A 1 225 ? 29.184 90.535 -5.808 1.00 26.37 225 LEU A O 1
ATOM 1838 N N . SER A 1 226 ? 27.147 89.775 -6.391 1.00 27.95 226 SER A N 1
ATOM 1839 C CA . SER A 1 226 ? 27.216 90.331 -7.745 1.00 30.87 226 SER A CA 1
ATOM 1840 C C . SER A 1 226 ? 26.838 91.807 -7.796 1.00 33.82 226 SER A C 1
ATOM 1841 O O . SER A 1 226 ? 27.502 92.601 -8.466 1.00 34.09 226 SER A O 1
ATOM 1844 N N . LYS A 1 227 ? 25.773 92.170 -7.088 1.00 37.22 227 LYS A N 1
ATOM 1845 C CA . LYS A 1 227 ? 25.352 93.565 -7.009 1.00 40.25 227 LYS A CA 1
ATOM 1846 C C . LYS A 1 227 ? 26.237 94.369 -6.064 1.00 42.63 227 LYS A C 1
ATOM 1847 O O . LYS A 1 227 ? 27.012 93.796 -5.287 1.00 42.85 227 LYS A O 1
ATOM 1853 N N . ALA A 1 228 ? 26.117 95.694 -6.156 1.00 45.12 228 ALA A N 1
ATOM 1854 C CA . ALA A 1 228 ? 26.924 96.640 -5.383 1.00 48.29 228 ALA A CA 1
ATOM 1855 C C . ALA A 1 228 ? 28.394 96.227 -5.316 1.00 49.80 228 ALA A C 1
ATOM 1856 O O . ALA A 1 228 ? 28.860 95.723 -4.288 1.00 51.11 228 ALA A O 1
ATOM 1858 N N . ASN A 1 229 ? 29.107 96.435 -6.425 1.00 51.72 229 ASN A N 1
ATOM 1859 C CA . ASN A 1 229 ? 30.534 96.105 -6.540 1.00 52.26 229 ASN A CA 1
ATOM 1860 C C . ASN A 1 229 ? 31.281 96.393 -5.234 1.00 50.36 229 ASN A C 1
ATOM 1861 O O . ASN A 1 229 ? 31.930 95.506 -4.667 1.00 51.54 229 ASN A O 1
ATOM 1866 N N . ASN A 1 230 ? 31.179 97.637 -4.770 1.00 45.58 230 ASN A N 1
ATOM 1867 C CA . ASN A 1 230 ? 31.488 97.981 -3.389 1.00 41.59 230 ASN A CA 1
ATOM 1868 C C . ASN A 1 230 ? 30.200 98.395 -2.681 1.00 37.39 230 ASN A C 1
ATOM 1869 O O . ASN A 1 230 ? 29.157 98.553 -3.318 1.00 38.81 230 ASN A O 1
ATOM 1874 N N . ASN A 1 231 ? 30.287 98.584 -1.371 1.00 31.27 231 ASN A N 1
ATOM 1875 C CA . ASN A 1 231 ? 29.118 98.789 -0.516 1.00 26.43 231 ASN A CA 1
ATOM 1876 C C . ASN A 1 231 ? 28.075 97.658 -0.584 1.00 24.23 231 ASN A C 1
ATOM 1877 O O . ASN A 1 231 ? 26.898 97.905 -0.865 1.00 23.91 231 ASN A O 1
ATOM 1882 N N . PRO A 1 232 ? 28.508 96.414 -0.315 1.00 22.26 232 PRO A N 1
ATOM 1883 C CA . PRO A 1 232 ? 27.597 95.272 -0.357 1.00 20.96 232 PRO A CA 1
ATOM 1884 C C . PRO A 1 232 ? 26.508 95.347 0.714 1.00 19.73 232 PRO A C 1
ATOM 1885 O O . PRO A 1 232 ? 26.733 95.880 1.808 1.00 19.13 232 PRO A O 1
ATOM 1889 N N . VAL A 1 233 ? 25.339 94.807 0.395 1.00 18.51 233 VAL A N 1
ATOM 1890 C CA . VAL A 1 233 ? 24.280 94.685 1.386 1.00 17.59 233 VAL A CA 1
ATOM 1891 C C . VAL A 1 233 ? 24.585 93.488 2.296 1.00 16.82 233 VAL A C 1
ATOM 1892 O O . VAL A 1 233 ? 24.856 92.380 1.819 1.00 16.44 233 VAL A O 1
ATOM 1896 N N . LEU A 1 234 ? 24.556 93.737 3.603 1.00 16.14 234 LEU A N 1
ATOM 1897 C CA . LEU A 1 234 ? 24.810 92.719 4.608 1.00 15.76 234 LEU A CA 1
ATOM 1898 C C . LEU A 1 234 ? 23.511 92.303 5.286 1.00 15.55 234 LEU A C 1
ATOM 1899 O O . LEU A 1 234 ? 22.716 93.153 5.697 1.00 15.84 234 LEU A O 1
ATOM 1904 N N . TYR A 1 235 ? 23.304 90.995 5.409 1.00 15.22 235 TYR A N 1
ATOM 1905 C CA . TYR A 1 235 ? 22.075 90.474 6.001 1.00 15.21 235 TYR A CA 1
ATOM 1906 C C . TYR A 1 235 ? 22.377 89.686 7.263 1.00 14.95 235 TYR A C 1
ATOM 1907 O O . TYR A 1 235 ? 23.302 88.868 7.282 1.00 14.13 235 TYR A O 1
ATOM 1916 N N . TYR A 1 236 ? 21.591 89.948 8.307 1.00 14.45 236 TYR A N 1
ATOM 1917 C CA . TYR A 1 236 ? 21.796 89.356 9.630 1.00 14.53 236 TYR A CA 1
ATOM 1918 C C . TYR A 1 236 ? 20.516 88.689 10.111 1.00 14.75 236 TYR A C 1
ATOM 1919 O O . TYR A 1 236 ? 19.438 89.290 10.089 1.00 13.90 236 TYR A O 1
ATOM 1928 N N . HIS A 1 237 ? 20.637 87.440 10.542 1.00 14.77 237 HIS A N 1
ATOM 1929 C CA . HIS A 1 237 ? 19.495 86.721 11.070 1.00 15.28 237 HIS A CA 1
ATOM 1930 C C . HIS A 1 237 ? 19.499 86.875 12.578 1.00 15.51 237 HIS A C 1
ATOM 1931 O O . HIS A 1 237 ? 20.131 86.092 13.292 1.00 15.27 237 HIS A O 1
ATOM 1938 N N . LEU A 1 238 ? 18.805 87.900 13.057 1.00 15.08 238 LEU A N 1
ATOM 1939 C CA . LEU A 1 238 ? 18.740 88.163 14.486 1.00 15.42 238 LEU A CA 1
ATOM 1940 C C . LEU A 1 238 ? 17.902 87.108 15.178 1.00 15.31 238 LEU A C 1
ATOM 1941 O O . LEU A 1 238 ? 16.770 86.848 14.773 1.00 14.99 238 LEU A O 1
ATOM 1946 N N . LYS A 1 239 ? 18.471 86.494 16.214 1.00 15.84 239 LYS A N 1
ATOM 1947 C CA . LYS A 1 239 ? 17.776 85.464 16.974 1.00 16.78 239 LYS A CA 1
ATOM 1948 C C . LYS A 1 239 ? 16.507 86.003 17.622 1.00 16.93 239 LYS A C 1
ATOM 1949 O O . LYS A 1 239 ? 15.496 85.302 17.698 1.00 16.69 239 LYS A O 1
ATOM 1955 N N . ASN A 1 240 ? 16.579 87.246 18.092 1.00 18.09 240 ASN A N 1
ATOM 1956 C CA . ASN A 1 240 ? 15.443 87.918 18.704 1.00 19.16 240 ASN A CA 1
ATOM 1957 C C . ASN A 1 240 ? 15.222 89.283 18.075 1.00 18.45 240 ASN A C 1
ATOM 1958 O O . ASN A 1 240 ? 16.136 90.113 18.036 1.00 18.65 240 ASN A O 1
ATOM 1963 N N . ARG A 1 241 ? 14.011 89.502 17.568 1.00 18.05 241 ARG A N 1
ATOM 1964 C CA . ARG A 1 241 ? 13.667 90.753 16.883 1.00 17.48 241 ARG A CA 1
ATOM 1965 C C . ARG A 1 241 ? 13.781 91.971 17.807 1.00 17.52 241 ARG A C 1
ATOM 1966 O O . ARG A 1 241 ? 13.944 93.102 17.338 1.00 17.23 241 ARG A O 1
ATOM 1974 N N . GLN A 1 242 ? 13.705 91.729 19.118 1.00 17.42 242 GLN A N 1
ATOM 1975 C CA . GLN A 1 242 ? 13.835 92.796 20.116 1.00 17.14 242 GLN A CA 1
ATOM 1976 C C . GLN A 1 242 ? 15.237 93.406 20.139 1.00 17.06 242 GLN A C 1
ATOM 1977 O O . GLN A 1 242 ? 15.414 94.547 20.568 1.00 16.88 242 GLN A O 1
ATOM 1983 N N . ASP A 1 243 ? 16.226 92.644 19.672 1.00 17.19 243 ASP A N 1
ATOM 1984 C CA . ASP A 1 243 ? 17.621 93.084 19.676 1.00 17.23 243 ASP A CA 1
ATOM 1985 C C . ASP A 1 243 ? 17.956 94.088 18.575 1.00 16.82 243 ASP A C 1
ATOM 1986 O O . ASP A 1 243 ? 19.061 94.639 18.562 1.00 16.69 243 ASP A O 1
ATOM 1991 N N . LEU A 1 244 ? 17.017 94.318 17.655 1.00 16.14 244 LEU A N 1
ATOM 1992 C CA . LEU A 1 244 ? 17.260 95.208 16.509 1.00 16.12 244 LEU A CA 1
ATOM 1993 C C . LEU A 1 244 ? 17.883 96.548 16.897 1.00 16.76 244 LEU A C 1
ATOM 1994 O O . LEU A 1 244 ? 18.908 96.946 16.336 1.00 16.08 244 LEU A O 1
ATOM 1999 N N . THR A 1 245 ? 17.265 97.231 17.857 1.00 17.79 245 THR A N 1
ATOM 2000 C CA . THR A 1 245 ? 17.677 98.590 18.221 1.00 19.17 245 THR A CA 1
ATOM 2001 C C . THR A 1 245 ? 19.023 98.641 18.942 1.00 19.76 245 THR A C 1
ATOM 2002 O O . THR A 1 245 ? 19.692 99.679 18.945 1.00 20.59 245 THR A O 1
ATOM 2006 N N . ASN A 1 246 ? 19.423 97.517 19.532 1.00 20.14 246 ASN A N 1
ATOM 2007 C CA . ASN A 1 246 ? 20.707 97.415 20.230 1.00 20.61 246 ASN A CA 1
ATOM 2008 C C . ASN A 1 246 ? 21.907 97.348 19.295 1.00 20.00 246 ASN A C 1
ATOM 2009 O O . ASN A 1 246 ? 23.022 97.710 19.676 1.00 20.28 246 ASN A O 1
ATOM 2014 N N . TYR A 1 247 ? 21.671 96.880 18.076 1.00 19.21 247 TYR A N 1
ATOM 2015 C CA . TYR A 1 247 ? 22.743 96.604 17.128 1.00 18.67 247 TYR A CA 1
ATOM 2016 C C . TYR A 1 247 ? 22.691 97.468 15.877 1.00 18.25 247 TYR A C 1
ATOM 2017 O O . TYR A 1 247 ? 23.673 97.555 15.144 1.00 18.77 247 TYR A O 1
ATOM 2026 N N . PHE A 1 248 ? 21.542 98.089 15.629 1.00 17.44 248 PHE A N 1
ATOM 2027 C CA . PHE A 1 248 ? 21.365 98.912 14.442 1.00 17.23 248 PHE A CA 1
ATOM 2028 C C . PHE A 1 248 ? 20.819 100.270 14.854 1.00 17.39 248 PHE A C 1
ATOM 2029 O O . PHE A 1 248 ? 19.851 100.345 15.606 1.00 18.31 248 PHE A O 1
ATOM 2037 N N . LYS A 1 249 ? 21.455 101.335 14.373 1.00 17.66 249 LYS A N 1
ATOM 2038 C CA . LYS A 1 249 ? 21.066 102.695 14.752 1.00 17.85 249 LYS A CA 1
ATOM 2039 C C . LYS A 1 249 ? 19.947 103.185 13.831 1.00 17.29 249 LYS A C 1
ATOM 2040 O O . LYS A 1 249 ? 20.210 103.767 12.778 1.00 17.52 249 LYS A O 1
ATOM 2046 N N . LEU A 1 250 ? 18.703 102.938 14.238 1.00 16.83 250 LEU A N 1
ATOM 2047 C CA . LEU A 1 250 ? 17.539 103.154 13.370 1.00 16.43 250 LEU A CA 1
ATOM 2048 C C . LEU A 1 250 ? 17.145 104.613 13.225 1.00 16.39 250 LEU A C 1
ATOM 2049 O O . LEU A 1 250 ? 17.256 105.391 14.182 1.00 16.66 250 LEU A O 1
ATOM 2054 N N . ASN A 1 251 ? 16.679 104.979 12.031 1.00 15.91 251 ASN A N 1
ATOM 2055 C CA . ASN A 1 251 ? 16.015 106.272 11.848 1.00 16.28 251 ASN A CA 1
ATOM 2056 C C . ASN A 1 251 ? 14.559 106.176 12.321 1.00 16.50 251 ASN A C 1
ATOM 2057 O O . ASN A 1 251 ? 14.136 105.115 12.803 1.00 15.88 251 ASN A O 1
ATOM 2062 N N . ASP A 1 252 ? 13.803 107.269 12.216 1.00 17.09 252 ASP A N 1
ATOM 2063 C CA . ASP A 1 252 ? 12.436 107.303 12.754 1.00 17.69 252 ASP A CA 1
ATOM 2064 C C . ASP A 1 252 ? 11.484 106.336 12.038 1.00 17.09 252 ASP A C 1
ATOM 2065 O O . ASP A 1 252 ? 10.637 105.699 12.672 1.00 16.53 252 ASP A O 1
ATOM 2070 N N . THR A 1 253 ? 11.641 106.216 10.723 1.00 16.28 253 THR A N 1
ATOM 2071 C CA . THR A 1 253 ? 10.778 105.352 9.924 1.00 15.92 253 THR A CA 1
ATOM 2072 C C . THR A 1 253 ? 10.968 103.873 10.276 1.00 15.65 253 THR A C 1
ATOM 2073 O O . THR A 1 253 ? 9.983 103.138 10.417 1.00 15.71 253 THR A O 1
ATOM 2077 N N . ALA A 1 254 ? 12.227 103.454 10.411 1.00 15.64 254 ALA A N 1
ATOM 2078 C CA . ALA A 1 254 ? 12.557 102.092 10.834 1.00 15.80 254 ALA A CA 1
ATOM 2079 C C . ALA A 1 254 ? 12.091 101.804 12.266 1.00 16.14 254 ALA A C 1
ATOM 2080 O O . ALA A 1 254 ? 11.597 100.715 12.552 1.00 16.07 254 ALA A O 1
ATOM 2082 N N . GLN A 1 255 ? 12.237 102.785 13.156 1.00 16.67 255 GLN A N 1
ATOM 2083 C CA . GLN A 1 255 ? 11.750 102.667 14.533 1.00 17.95 255 GLN A CA 1
ATOM 2084 C C . GLN A 1 255 ? 10.240 102.424 14.574 1.00 16.89 255 GLN A C 1
ATOM 2085 O O . GLN A 1 255 ? 9.757 101.642 15.395 1.00 17.48 255 GLN A O 1
ATOM 2091 N N . ARG A 1 256 ? 9.509 103.080 13.674 1.00 16.01 256 ARG A N 1
ATOM 2092 C CA . ARG A 1 256 ? 8.062 102.897 13.543 1.00 15.38 256 ARG A CA 1
ATOM 2093 C C . ARG A 1 256 ? 7.725 101.438 13.214 1.00 15.07 256 ARG A C 1
ATOM 2094 O O . ARG A 1 256 ? 6.802 100.858 13.789 1.00 15.12 256 ARG A O 1
ATOM 2102 N N . VAL A 1 257 ? 8.475 100.857 12.282 1.00 14.53 257 VAL A N 1
ATOM 2103 C CA . VAL A 1 257 ? 8.290 99.455 11.919 1.00 14.14 257 VAL A CA 1
ATOM 2104 C C . VAL A 1 257 ? 8.651 98.554 13.106 1.00 14.44 257 VAL A C 1
ATOM 2105 O O . VAL A 1 257 ? 7.885 97.659 13.463 1.00 14.55 257 VAL A O 1
ATOM 2109 N N . HIS A 1 258 ? 9.804 98.820 13.720 1.00 15.09 258 HIS A N 1
ATOM 2110 C CA . HIS A 1 258 ? 10.283 98.061 14.880 1.00 15.83 258 HIS A CA 1
ATOM 2111 C C . HIS A 1 258 ? 9.225 98.094 15.973 1.00 15.87 258 HIS A C 1
ATOM 2112 O O . HIS A 1 258 ? 8.822 97.050 16.488 1.00 15.89 258 HIS A O 1
ATOM 2119 N N . SER A 1 259 ? 8.752 99.296 16.291 1.00 15.88 259 SER A N 1
ATOM 2120 C CA . SER A 1 259 ? 7.752 99.471 17.339 1.00 16.22 259 SER A CA 1
ATOM 2121 C C . SER A 1 259 ? 6.503 98.647 17.062 1.00 15.62 259 SER A C 1
ATOM 2122 O O . SER A 1 259 ? 5.996 97.964 17.959 1.00 15.57 259 SER A O 1
ATOM 2125 N N . PHE A 1 260 ? 6.022 98.692 15.816 1.00 14.71 260 PHE A N 1
ATOM 2126 C CA . PHE A 1 260 ? 4.832 97.945 15.429 1.00 13.88 260 PHE A CA 1
ATOM 2127 C C . PHE A 1 260 ? 4.972 96.447 15.697 1.00 13.94 260 PHE A C 1
ATOM 2128 O O . PHE A 1 260 ? 4.057 95.817 16.213 1.00 13.70 260 PHE A O 1
ATOM 2136 N N . TYR A 1 261 ? 6.132 95.892 15.376 1.00 13.57 261 TYR A N 1
ATOM 2137 C CA . TYR A 1 261 ? 6.315 94.448 15.431 1.00 13.83 261 TYR A CA 1
ATOM 2138 C C . TYR A 1 261 ? 6.738 93.888 16.785 1.00 14.16 261 TYR A C 1
ATOM 2139 O O . TYR A 1 261 ? 6.758 92.671 16.970 1.00 13.96 261 TYR A O 1
ATOM 2148 N N . GLN A 1 262 ? 7.062 94.766 17.732 1.00 15.17 262 GLN A N 1
ATOM 2149 C CA . GLN A 1 262 ? 7.554 94.306 19.036 1.00 15.67 262 GLN A CA 1
ATOM 2150 C C . GLN A 1 262 ? 6.590 93.340 19.713 1.00 16.06 262 GLN A C 1
ATOM 2151 O O . GLN A 1 262 ? 7.020 92.351 20.306 1.00 15.91 262 GLN A O 1
ATOM 2157 N N . HIS A 1 263 ? 5.289 93.609 19.593 1.00 16.16 263 HIS A N 1
ATOM 2158 C CA . HIS A 1 263 ? 4.289 92.844 20.335 1.00 16.57 263 HIS A CA 1
ATOM 2159 C C . HIS A 1 263 ? 3.228 92.165 19.467 1.00 17.23 263 HIS A C 1
ATOM 2160 O O . HIS A 1 263 ? 2.176 91.750 19.959 1.00 16.85 263 HIS A O 1
ATOM 2167 N N . GLN A 1 264 ? 3.542 92.007 18.180 1.00 17.53 264 GLN A N 1
ATOM 2168 C CA . GLN A 1 264 ? 2.713 91.220 17.268 1.00 18.34 264 GLN A CA 1
ATOM 2169 C C . GLN A 1 264 ? 2.924 89.728 17.510 1.00 18.67 264 GLN A C 1
ATOM 2170 O O . GLN A 1 264 ? 3.975 89.323 17.999 1.00 18.61 264 GLN A O 1
ATOM 2176 N N . ASP A 1 265 ? 1.930 88.914 17.160 1.00 19.28 265 ASP A N 1
ATOM 2177 C CA . ASP A 1 265 ? 2.046 87.466 17.318 1.00 20.45 265 ASP A CA 1
ATOM 2178 C C . ASP A 1 265 ? 2.788 86.885 16.118 1.00 19.06 265 ASP A C 1
ATOM 2179 O O . ASP A 1 265 ? 2.175 86.395 15.165 1.00 19.60 265 ASP A O 1
ATOM 2184 N N . ILE A 1 266 ? 4.111 86.987 16.173 1.00 17.68 266 ILE A N 1
ATOM 2185 C CA . ILE A 1 266 ? 4.999 86.551 15.093 1.00 16.80 266 ILE A CA 1
ATOM 2186 C C . ILE A 1 266 ? 6.154 85.737 15.673 1.00 17.10 266 ILE A C 1
ATOM 2187 O O . ILE A 1 266 ? 6.281 85.613 16.898 1.00 16.51 266 ILE A O 1
ATOM 2192 N N . LEU A 1 267 ? 6.998 85.194 14.800 1.00 16.49 267 LEU A N 1
ATOM 2193 C CA . LEU A 1 267 ? 8.158 84.421 15.244 1.00 16.63 267 LEU A CA 1
ATOM 2194 C C . LEU A 1 267 ? 9.199 85.319 15.924 1.00 16.61 267 LEU A C 1
ATOM 2195 O O . LEU A 1 267 ? 9.262 86.521 15.638 1.00 16.17 267 LEU A O 1
ATOM 2200 N N . PRO A 1 268 ? 10.000 84.747 16.849 1.00 16.54 268 PRO A N 1
ATOM 2201 C CA . PRO A 1 268 ? 10.967 85.531 17.624 1.00 16.97 268 PRO A CA 1
ATOM 2202 C C . PRO A 1 268 ? 12.074 86.158 16.787 1.00 16.74 268 PRO A C 1
ATOM 2203 O O . PRO A 1 268 ? 12.499 87.271 17.082 1.00 17.77 268 PRO A O 1
ATOM 2207 N N . TYR A 1 269 ? 12.512 85.466 15.737 1.00 16.15 269 TYR A N 1
ATOM 2208 C CA . TYR A 1 269 ? 13.659 85.907 14.951 1.00 15.65 269 TYR A CA 1
ATOM 2209 C C . TYR A 1 269 ? 13.273 86.868 13.828 1.00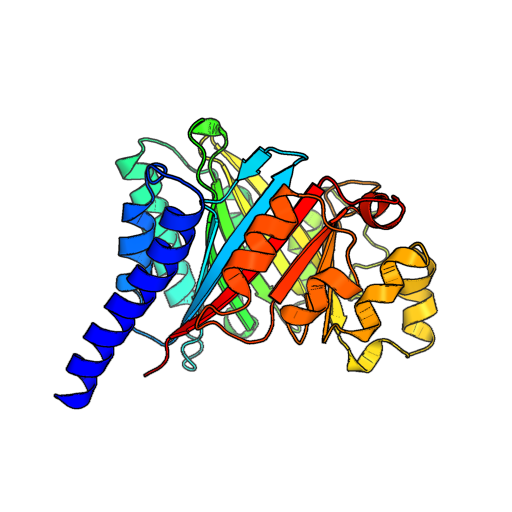 14.32 269 TYR A C 1
ATOM 2210 O O . TYR A 1 269 ? 12.112 86.951 13.456 1.00 14.20 269 TYR A O 1
ATOM 2219 N N . MET A 1 270 ? 14.257 87.580 13.293 1.00 13.07 270 MET A N 1
ATOM 2220 C CA . MET A 1 270 ? 14.038 88.463 12.141 1.00 12.31 270 MET A CA 1
ATOM 2221 C C . MET A 1 270 ? 15.272 88.482 11.246 1.00 12.67 270 MET A C 1
ATOM 2222 O O . MET A 1 270 ? 16.324 87.968 11.622 1.00 13.18 270 MET A O 1
ATOM 2227 N N . TRP A 1 271 ? 15.136 89.050 10.052 1.00 12.92 271 TRP A N 1
ATOM 2228 C CA . TRP A 1 271 ? 16.302 89.344 9.228 1.00 13.27 271 TRP A CA 1
ATOM 2229 C C . TRP A 1 271 ? 16.442 90.852 9.114 1.00 13.46 271 TRP A C 1
ATOM 2230 O O . TRP A 1 271 ? 15.443 91.580 9.150 1.00 12.66 271 TRP A O 1
ATOM 2241 N N . VAL A 1 272 ? 17.685 91.309 9.002 1.00 13.81 272 VAL A N 1
ATOM 2242 C CA . VAL A 1 272 ? 17.993 92.727 8.846 1.00 14.59 272 VAL A CA 1
ATOM 2243 C C . VAL A 1 272 ? 18.984 92.857 7.699 1.00 15.08 272 VAL A C 1
ATOM 2244 O O . VAL A 1 272 ? 20.023 92.193 7.701 1.00 15.27 272 VAL A O 1
ATOM 2248 N N . GLY A 1 273 ? 18.650 93.696 6.721 1.00 14.93 273 GLY A N 1
ATOM 2249 C CA . GLY A 1 273 ? 19.508 93.931 5.559 1.00 15.86 273 GLY A CA 1
ATOM 2250 C C . GLY A 1 273 ? 19.912 95.391 5.448 1.00 16.51 273 GLY A C 1
ATOM 2251 O O . GLY A 1 273 ? 19.066 96.283 5.440 1.00 16.35 273 GLY A O 1
ATOM 2252 N N . THR A 1 274 ? 21.214 95.639 5.380 1.00 17.38 274 THR A N 1
ATOM 2253 C CA . THR A 1 274 ? 21.705 97.007 5.282 1.00 18.17 274 THR A CA 1
ATOM 2254 C C . THR A 1 274 ? 23.060 97.055 4.587 1.00 18.18 274 THR A C 1
ATOM 2255 O O . THR A 1 274 ? 23.895 96.167 4.764 1.00 18.29 274 THR A O 1
ATOM 2259 N N . ALA A 1 275 ? 23.252 98.086 3.771 1.00 18.43 275 ALA A N 1
ATOM 2260 C CA . ALA A 1 275 ? 24.507 98.273 3.061 1.00 18.28 275 ALA A CA 1
ATOM 2261 C C . ALA A 1 275 ? 25.620 98.474 4.076 1.00 18.65 275 ALA A C 1
ATOM 2262 O O . ALA A 1 275 ? 25.417 99.085 5.129 1.00 17.75 275 ALA A O 1
ATOM 2264 N N . GLN A 1 276 ? 26.788 97.926 3.762 1.00 18.61 276 GLN A N 1
ATOM 2265 C CA . GLN A 1 276 ? 27.975 98.040 4.601 1.00 19.76 276 GLN A CA 1
ATOM 2266 C C . GLN A 1 276 ? 28.229 99.471 5.098 1.00 19.97 276 GLN A C 1
ATOM 2267 O O . GLN A 1 276 ? 28.447 99.679 6.293 1.00 19.78 276 GLN A O 1
ATOM 2273 N N . LYS A 1 277 ? 28.164 100.450 4.195 1.00 20.57 277 LYS A N 1
ATOM 2274 C CA . LYS A 1 277 ? 28.399 101.860 4.558 1.00 21.07 277 LYS A CA 1
ATOM 2275 C C . LYS A 1 277 ? 27.434 102.403 5.617 1.00 20.57 277 LYS A C 1
ATOM 2276 O O . LYS A 1 277 ? 27.788 103.301 6.383 1.00 19.86 277 LYS A O 1
ATOM 2282 N N . GLU A 1 278 ? 26.225 101.849 5.671 1.00 19.56 278 GLU A N 1
ATOM 2283 C CA . GLU A 1 278 ? 25.228 102.299 6.642 1.00 19.39 278 GLU A CA 1
ATOM 2284 C C . GLU A 1 278 ? 25.659 102.034 8.079 1.00 19.07 278 GLU A C 1
ATOM 2285 O O . GLU A 1 278 ? 25.406 102.851 8.958 1.00 18.22 278 GLU A O 1
ATOM 2291 N N . LEU A 1 279 ? 26.314 100.896 8.311 1.00 19.03 279 LEU A N 1
ATOM 2292 C CA . LEU A 1 279 ? 26.766 100.535 9.659 1.00 19.29 279 LEU A CA 1
ATOM 2293 C C . LEU A 1 279 ? 27.920 101.411 10.143 1.00 19.98 279 LEU A C 1
ATOM 2294 O O . LEU A 1 279 ? 28.184 101.491 11.342 1.00 19.46 279 LEU A O 1
ATOM 2299 N N . GLU A 1 280 ? 28.591 102.064 9.196 1.00 20.62 280 GLU A N 1
ATOM 2300 C CA . GLU A 1 280 ? 29.692 102.986 9.481 1.00 21.70 280 GLU A CA 1
ATOM 2301 C C . GLU A 1 280 ? 29.180 104.372 9.887 1.00 21.42 280 GLU A C 1
ATOM 2302 O O . GLU A 1 280 ? 29.937 105.185 10.427 1.00 21.51 280 GLU A O 1
ATOM 2308 N N . LYS A 1 281 ? 27.900 104.636 9.618 1.00 21.06 281 LYS A N 1
ATOM 2309 C CA . LYS A 1 281 ? 27.265 105.919 9.943 1.00 20.37 281 LYS A CA 1
ATOM 2310 C C . LYS A 1 281 ? 26.866 106.022 11.418 1.00 20.25 281 LYS A C 1
ATOM 2311 O O . LYS A 1 281 ? 26.851 105.028 12.141 1.00 20.17 281 LYS A O 1
ATOM 2317 N N . THR A 1 282 ? 26.534 107.234 11.855 1.00 19.72 282 THR A N 1
ATOM 2318 C CA . THR A 1 282 ? 25.979 107.439 13.196 1.00 19.84 282 THR A CA 1
ATOM 2319 C C . THR A 1 282 ? 24.477 107.119 13.223 1.00 19.82 282 THR A C 1
ATOM 2320 O O . THR A 1 282 ? 23.873 106.999 14.290 1.00 19.93 282 THR A O 1
ATOM 2324 N N . ARG A 1 283 ? 23.891 106.976 12.036 1.00 20.09 283 ARG A N 1
ATOM 2325 C CA . ARG A 1 283 ? 22.463 106.719 11.883 1.00 20.21 283 ARG A CA 1
ATOM 2326 C C . ARG A 1 283 ? 22.220 106.017 10.554 1.00 19.09 283 ARG A C 1
ATOM 2327 O O . ARG A 1 283 ? 22.675 106.482 9.513 1.00 18.67 283 ARG A O 1
ATOM 2335 N N . ILE A 1 284 ? 21.507 104.893 10.592 1.00 17.58 284 ILE A N 1
ATOM 2336 C CA . ILE A 1 284 ? 21.167 104.177 9.369 1.00 17.17 284 ILE A CA 1
ATOM 2337 C C . ILE A 1 284 ? 19.997 104.885 8.695 1.00 16.91 284 ILE A C 1
ATOM 2338 O O . ILE A 1 284 ? 18.982 105.143 9.331 1.00 16.87 284 ILE A O 1
ATOM 2343 N N . GLU A 1 285 ? 20.148 105.208 7.416 1.00 17.10 285 GLU A N 1
ATOM 2344 C CA . GLU A 1 285 ? 19.052 105.799 6.651 1.00 17.87 285 GLU A CA 1
ATOM 2345 C C . GLU A 1 285 ? 18.394 104.813 5.687 1.00 17.12 285 GLU A C 1
ATOM 2346 O O . GLU A 1 285 ? 17.232 104.988 5.311 1.00 16.93 285 GLU A O 1
ATOM 2352 N N . ASN A 1 286 ? 19.138 103.777 5.308 1.00 16.40 286 ASN A N 1
ATOM 2353 C CA . ASN A 1 286 ? 18.653 102.779 4.369 1.00 16.55 286 ASN A CA 1
ATOM 2354 C C . ASN A 1 286 ? 18.736 101.379 4.962 1.00 16.03 286 ASN A C 1
ATOM 2355 O O . ASN A 1 286 ? 19.830 100.882 5.238 1.00 16.47 286 ASN A O 1
ATOM 2360 N N . ILE A 1 287 ? 17.580 100.746 5.154 1.00 15.25 287 ILE A N 1
ATOM 2361 C CA . ILE A 1 287 ? 17.518 99.451 5.842 1.00 14.84 287 ILE A CA 1
ATOM 2362 C C . ILE A 1 287 ? 16.318 98.618 5.376 1.00 14.83 287 ILE A C 1
ATOM 2363 O O . ILE A 1 287 ? 15.287 99.161 4.986 1.00 14.67 287 ILE A O 1
ATOM 2368 N N . ARG A 1 288 ? 16.482 97.298 5.402 1.00 14.92 288 ARG A N 1
ATOM 2369 C CA . ARG A 1 288 ? 15.397 96.372 5.119 1.00 14.96 288 ARG A CA 1
ATOM 2370 C C . ARG A 1 288 ? 15.171 95.531 6.360 1.00 13.84 288 ARG A C 1
ATOM 2371 O O . ARG A 1 288 ? 16.124 94.981 6.918 1.00 13.35 288 ARG A O 1
ATOM 2379 N N . LEU A 1 289 ? 13.911 95.437 6.777 1.00 12.81 289 LEU A N 1
ATOM 2380 C CA . LEU A 1 289 ? 13.517 94.699 7.974 1.00 12.57 289 LEU A CA 1
ATOM 2381 C C . LEU A 1 289 ? 12.524 93.612 7.601 1.00 12.44 289 LEU A C 1
ATOM 2382 O O . LEU A 1 289 ? 11.525 93.889 6.935 1.00 12.28 289 LEU A O 1
ATOM 2387 N N . TYR A 1 290 ? 12.797 92.385 8.041 1.00 12.09 290 TYR A N 1
ATOM 2388 C CA . TYR A 1 290 ? 12.023 91.209 7.627 1.00 12.17 290 TYR A CA 1
ATOM 2389 C C . TYR A 1 290 ? 11.469 90.473 8.840 1.00 12.07 290 TYR A C 1
ATOM 2390 O O . TYR A 1 290 ? 12.223 90.123 9.749 1.00 11.67 290 TYR A O 1
ATOM 2399 N N . TYR A 1 291 ? 10.156 90.249 8.843 1.00 11.82 291 TYR A N 1
ATOM 2400 C CA . TYR A 1 291 ? 9.455 89.580 9.940 1.00 11.88 291 TYR A CA 1
ATOM 2401 C C . TYR A 1 291 ? 8.715 88.346 9.444 1.00 12.04 291 TYR A C 1
ATOM 2402 O O . TYR A 1 291 ? 8.319 88.287 8.274 1.00 12.04 291 TYR A O 1
ATOM 2411 N N . TYR A 1 292 ? 8.537 87.367 10.336 1.00 12.05 292 TYR A N 1
ATOM 2412 C CA . TYR A 1 292 ? 8.082 86.028 9.948 1.00 12.49 292 TYR A CA 1
ATOM 2413 C C . TYR A 1 292 ? 6.999 85.434 10.838 1.00 12.94 292 TYR A C 1
ATOM 2414 O O . TYR A 1 292 ? 6.920 85.721 12.028 1.00 13.00 292 TYR A O 1
ATOM 2423 N N . LYS A 1 293 ? 6.174 84.581 10.239 1.00 13.77 293 LYS A N 1
ATOM 2424 C CA . LYS A 1 293 ? 5.181 83.805 10.969 1.00 14.82 293 LYS A CA 1
ATOM 2425 C C . LYS A 1 293 ? 5.039 82.457 10.276 1.00 15.37 293 LYS A C 1
ATOM 2426 O O . LYS A 1 293 ? 5.088 82.378 9.048 1.00 14.71 293 LYS A O 1
ATOM 2432 N N . SER A 1 294 ? 4.886 81.401 11.071 1.00 16.76 294 SER A N 1
ATOM 2433 C CA . SER A 1 294 ? 4.720 80.054 10.528 1.00 18.64 294 SER A CA 1
ATOM 2434 C C . SER A 1 294 ? 3.268 79.628 10.575 1.00 19.22 294 SER A C 1
ATOM 2435 O O . SER A 1 294 ? 2.511 80.069 11.437 1.00 19.82 294 SER A O 1
ATOM 2438 N N . PHE A 1 295 ? 2.894 78.772 9.631 1.00 19.45 295 PHE A N 1
ATOM 2439 C CA . PHE A 1 295 ? 1.531 78.276 9.510 1.00 21.15 295 PHE A CA 1
ATOM 2440 C C . PHE A 1 295 ? 1.596 76.769 9.310 1.00 23.04 295 PHE A C 1
ATOM 2441 O O . PHE A 1 295 ? 1.896 76.283 8.222 1.00 23.69 295 PHE A O 1
ATOM 2449 N N . LYS A 1 296 ? 1.348 76.042 10.394 1.00 25.09 296 LYS A N 1
ATOM 2450 C CA . LYS A 1 296 ? 1.479 74.588 10.402 1.00 28.17 296 LYS A CA 1
ATOM 2451 C C . LYS A 1 296 ? 0.244 73.914 10.994 1.00 28.61 296 LYS A C 1
ATOM 2452 O O . LYS A 1 296 ? -0.391 74.449 11.902 1.00 28.63 296 LYS A O 1
ATOM 2458 N N . MET A 1 297 ? -0.083 72.737 10.465 1.00 30.37 297 MET A N 1
ATOM 2459 C CA . MET A 1 297 ? -1.257 71.970 10.890 1.00 31.96 297 MET A CA 1
ATOM 2460 C C . MET A 1 297 ? -1.107 71.404 12.301 1.00 32.94 297 MET A C 1
ATOM 2461 O O . MET A 1 297 ? 0.007 71.249 12.804 1.00 34.41 297 MET A O 1
#

InterPro domains:
  IPR031037 Peptide O-prenyltransferase, LynF/TruF/PatF family [PF19156] (13-293)
  IPR031037 Peptide O-prenyltransferase, LynF/TruF/PatF family [TIGR04445] (14-293)

Sequence (297 aa):
MIVNVIQKDRLKEQKLQFIRNHQQAFDVEPIYPLPLFEDFVTSIEGDCSLEASCKIESDKLIASRFLLFFEDKTQEWQKYLHQSLTFFGLVENRVGVKINYSLLQQFLGSSFDFSKVTVLSAGIDLRNNLAESSLKMHIRIKDYPEKLDKAFALSDGAADGNYLKDFVNLIGFDFYFNGKSEIEIYAEVQEDDFFKPEINNLVWQHFPKTALQPLKASSLFFTGLSKANNNPVLYYHLKNRQDLTNYFKLNDTAQRVHSFYQHQDILPYMWVGTAQKELEKTRIENIRLYYYKSFKM

Secondary structure (DSSP, 8-state):
-HHHHHHHHHHHHHHHHHHHHHHHHH-SSPPTTHHHHHHHHHH--S-EEEEEEEEEETTEEEEEEEEEEE--TT--HHHHHHHHHHHHHHHHHHHT-----HHHHHHHTTT--GGGEEEEEEEEE--SSGGG-EEEEEEEESS-HH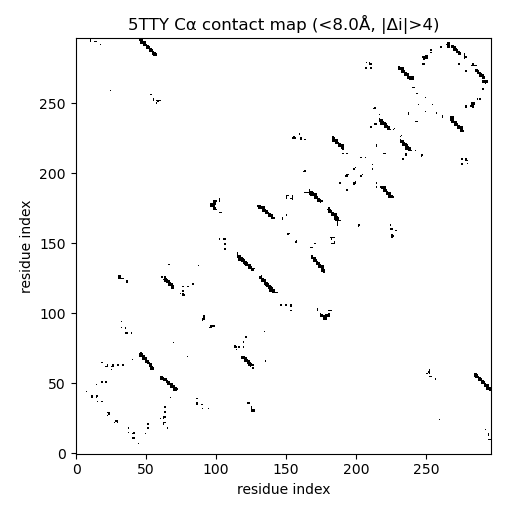HHHHHHHHSS-SSSSGGGGGGEEEEEEEEETTS-EEEEEEEEEEGGGTT-HHHHHHTGGGS-HHHHGGGGGEEEEEEESSSSSSS-EEEEEES-GGGHHHHS---HHHHHHHHHHTTSS--S-EEEEEEHHHHTSSS--EEEEEEEEEE--

B-factor: mean 21.73, std 8.75, range [7.18, 76.11]

Radius of gyration: 18.91 Å; Cα contacts (8 Å, |Δi|>4): 551; chains: 1; bounding box: 54×44×40 Å

Nearest PDB structures (foldseek):
  6pgn-assembly1_A  TM=9.857E-01  e=1.049E-57  Planktothrix agardhii
  5tu6-assembly1_A  TM=9.859E-01  e=8.086E-57  Planktothrix agardhii NIES-596
  8je4-assembly1_A  TM=9.480E-01  e=8.845E-34  Limnothrix sp. CACIAM 69d
  7vmy-assembly1_A  TM=9.421E-01  e=5.231E-34  Limnothrix sp. CACIAM 69d
  4bg2-assembly1_A  TM=9.090E-01  e=5.343E-26  Prochloron didemni

Organism: NCBI:txid443922

Foldseek 3Di:
DVVLVVQLVVLLVVVVVVLCLQCVLAPVDQFPPLVLVSVLVSVDRAWKKKKWKWWFFFQDIFTNWMKIKDDRPPLPQVVVVVSQVVSVVVVCVVVVFDWACVLVCQLCPDDRDSVQWDIWMKIWRGDNPQQAIKIKIKTFGDPDVVSLVSLQPSFQHDPPLVLQSVQWGMKMKIIGRNHDIHIWTKGKDFLVCLPPPVCCVSPVVVADPLLSVCSVQFGMKMWTRRPDVAQIKIKGKGQALLCCVVNAAEDPNVVSVSVSPNPDPFHGIWMKIDTRVQSVDPHRNTIMIMTMHIRHD

Solvent-accessible surface area: 14025 Å² total; per-residue (Å²): 116,125,99,60,69,103,61,77,77,153,19,95,85,54,8,34,74,8,0,72,52,0,15,116,31,19,27,148,127,70,22,117,5,3,75,27,0,33,88,10,0,30,66,7,108,27,34,0,4,1,10,0,0,0,42,0,65,54,127,115,35,11,3,6,14,2,2,0,36,6,65,39,171,85,108,82,15,90,102,6,6,94,59,0,51,90,8,0,28,79,2,26,109,130,23,65,24,168,14,58,46,48,35,2,112,83,0,28,43,122,86,26,52,44,97,63,5,52,44,5,0,0,0,3,7,4,50,132,80,75,44,91,0,6,0,20,0,32,4,56,5,111,101,24,96,110,9,31,68,77,0,13,78,32,10,95,27,74,92,81,4,68,97,2,59,138,35,4,33,24,0,5,1,42,2,50,8,88,25,110,20,46,3,16,1,32,3,25,8,73,56,119,43,14,198,93,110,88,11,82,85,78,1,15,115,91,16,34,161,47,2,49,83,0,19,164,7,1,27,36,4,24,2,8,18,8,84,46,120,111,42,23,32,0,27,0,29,0,88,66,20,88,35,0,59,114,60,2,105,16,13,131,20,0,74,120,0,14,67,59,3,26,175,51,121,24,44,72,69,0,34,0,0,2,18,34,114,10,13,105,87,117,112,2,60,54,5,55,0,21,0,14,43,37,2,110,84